Protein AF-A0A6M3IY57-F1 (afdb_monomer_lite)

Organism: NCBI:txid1070528

pLDDT: mean 77.13, std 18.4, range [45.16, 97.88]

Structure (mmCIF, N/CA/C/O backbone):
data_AF-A0A6M3IY57-F1
#
_entry.id   AF-A0A6M3IY57-F1
#
loop_
_atom_site.group_PDB
_atom_site.id
_atom_site.type_symbol
_atom_site.label_atom_id
_atom_site.label_alt_id
_atom_site.label_comp_id
_atom_site.label_asym_id
_atom_site.label_entity_id
_atom_site.label_seq_id
_atom_site.pdbx_PDB_ins_code
_atom_site.Cartn_x
_atom_site.Cartn_y
_atom_site.Cartn_z
_atom_site.occupancy
_atom_site.B_iso_or_equiv
_atom_site.auth_seq_id
_atom_site.auth_comp_id
_atom_site.auth_asym_id
_atom_site.auth_atom_id
_atom_site.pdbx_PDB_model_num
ATOM 1 N N . MET A 1 1 ? 27.066 23.007 24.262 1.00 47.88 1 MET A N 1
ATOM 2 C CA . MET A 1 1 ? 26.137 21.863 24.161 1.00 47.88 1 MET A CA 1
ATOM 3 C C . MET A 1 1 ? 26.958 20.623 24.430 1.00 47.88 1 MET A C 1
ATOM 5 O O . MET A 1 1 ? 27.858 20.355 23.650 1.00 47.88 1 MET A O 1
ATOM 9 N N . ALA A 1 2 ? 26.755 19.976 25.576 1.00 48.50 2 ALA A N 1
ATOM 10 C CA . ALA A 1 2 ? 27.452 18.734 25.889 1.00 48.50 2 ALA A CA 1
ATOM 11 C C . ALA A 1 2 ? 26.886 17.639 24.977 1.00 48.50 2 ALA A C 1
ATOM 13 O O . ALA A 1 2 ? 25.682 17.381 25.014 1.00 48.50 2 ALA A O 1
ATOM 14 N N . GLU A 1 3 ? 27.723 17.072 24.110 1.00 46.97 3 GLU A N 1
ATOM 15 C CA . GLU A 1 3 ? 27.345 15.903 23.321 1.00 46.97 3 GLU A CA 1
ATOM 16 C C . GLU A 1 3 ? 26.975 14.763 24.284 1.00 46.97 3 GLU A C 1
ATOM 18 O O . GLU A 1 3 ? 27.614 14.546 25.313 1.00 46.97 3 GLU A O 1
ATOM 23 N N . THR A 1 4 ? 25.849 14.100 24.016 1.00 50.75 4 THR A N 1
ATOM 24 C CA . THR A 1 4 ? 25.316 13.044 24.881 1.00 50.75 4 THR A CA 1
ATOM 25 C C . THR A 1 4 ? 26.283 11.856 24.929 1.00 50.75 4 THR A C 1
ATOM 27 O O . THR A 1 4 ? 26.604 11.332 23.862 1.00 50.75 4 THR A O 1
ATOM 30 N N . PRO A 1 5 ? 26.639 11.327 26.119 1.00 67.69 5 PRO A N 1
ATOM 31 C CA . PRO A 1 5 ? 27.598 10.222 26.280 1.00 67.69 5 PRO A CA 1
ATOM 32 C C . PRO A 1 5 ? 27.206 8.918 25.563 1.00 67.69 5 PRO A C 1
ATOM 34 O O . PRO A 1 5 ? 28.018 8.008 25.411 1.00 67.69 5 PRO A O 1
ATOM 37 N N . LEU A 1 6 ? 25.957 8.810 25.109 1.00 64.25 6 LEU A N 1
ATOM 38 C CA . LEU A 1 6 ? 25.488 7.715 24.266 1.00 64.25 6 LEU A CA 1
ATOM 39 C C . LEU A 1 6 ? 26.030 7.809 22.832 1.00 64.25 6 LEU A C 1
ATOM 41 O O . LEU A 1 6 ? 26.359 6.788 22.237 1.00 64.25 6 LEU A O 1
ATOM 45 N N . LEU A 1 7 ? 26.141 9.022 22.283 1.00 54.97 7 LEU A N 1
ATOM 46 C CA . LEU A 1 7 ? 26.586 9.241 20.909 1.00 54.97 7 LEU A CA 1
ATOM 47 C C . LEU A 1 7 ? 28.082 8.948 20.760 1.00 54.97 7 LEU A C 1
ATOM 49 O O . LEU A 1 7 ? 28.487 8.344 19.771 1.00 54.97 7 LEU A O 1
ATOM 53 N N . ASP A 1 8 ? 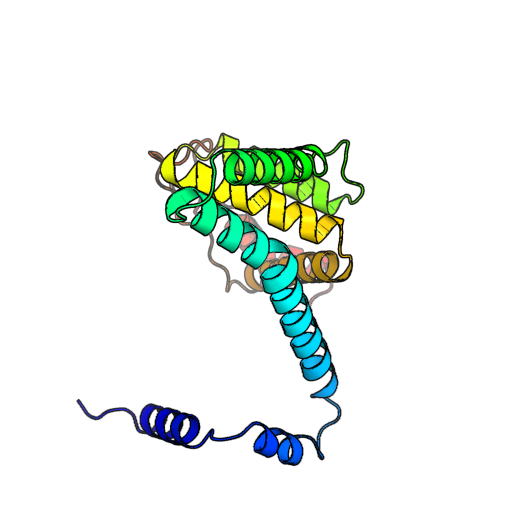28.877 9.304 21.769 1.00 69.50 8 ASP A N 1
ATOM 54 C CA . ASP A 1 8 ? 30.315 9.028 21.786 1.00 69.50 8 ASP A CA 1
ATOM 55 C C . ASP A 1 8 ? 30.596 7.537 21.953 1.00 69.50 8 ASP A C 1
ATOM 57 O O . ASP A 1 8 ? 31.412 6.991 21.219 1.00 69.50 8 ASP A O 1
ATOM 61 N N . LYS A 1 9 ? 29.819 6.834 22.790 1.00 67.50 9 LYS A N 1
ATOM 62 C CA . LYS A 1 9 ? 29.879 5.365 22.884 1.00 67.50 9 LYS A CA 1
ATOM 63 C C . LYS A 1 9 ? 29.502 4.666 21.578 1.00 67.50 9 LYS A C 1
ATOM 65 O O . LYS A 1 9 ? 30.040 3.604 21.272 1.00 67.50 9 LYS A O 1
ATOM 70 N N . ILE A 1 10 ? 28.567 5.230 20.811 1.00 61.72 10 ILE A N 1
ATOM 71 C CA . ILE A 1 10 ? 28.190 4.692 19.498 1.00 61.72 10 ILE A CA 1
ATOM 72 C C . ILE A 1 10 ? 29.305 4.958 18.482 1.00 61.72 10 ILE A C 1
ATOM 74 O O . ILE A 1 10 ? 29.694 4.036 17.771 1.00 61.72 10 ILE A O 1
ATOM 78 N N . LYS A 1 11 ? 29.865 6.173 18.443 1.00 63.00 11 LYS A N 1
ATOM 79 C CA . LYS A 1 11 ? 30.983 6.525 17.553 1.00 63.00 11 LYS A CA 1
ATOM 80 C C . LYS A 1 11 ? 32.236 5.695 17.848 1.00 63.00 11 LYS A C 1
ATOM 82 O O . LYS A 1 11 ? 32.830 5.182 16.910 1.00 63.00 11 LYS A O 1
ATOM 87 N N . GLU A 1 12 ? 32.579 5.505 19.122 1.00 70.69 12 GLU A N 1
ATOM 88 C CA . GLU A 1 12 ? 33.700 4.672 19.580 1.00 70.69 12 GLU A CA 1
ATOM 89 C C . GLU A 1 12 ? 33.511 3.199 19.188 1.00 70.69 12 GLU A C 1
ATOM 91 O O . GLU A 1 12 ? 34.426 2.555 18.673 1.00 70.69 12 GLU A O 1
ATOM 96 N N . ARG A 1 13 ? 32.290 2.667 19.345 1.00 61.56 13 ARG A N 1
ATOM 97 C CA . ARG A 1 13 ? 31.962 1.315 18.871 1.00 61.56 13 ARG A CA 1
ATOM 98 C C . ARG A 1 13 ? 32.085 1.201 17.360 1.00 61.56 13 ARG A C 1
ATOM 100 O O . ARG A 1 13 ? 32.650 0.228 16.883 1.00 61.56 13 ARG A O 1
ATOM 107 N N . MET A 1 14 ? 31.601 2.190 16.612 1.00 52.62 14 MET A N 1
ATOM 108 C CA . MET A 1 14 ? 31.674 2.183 15.151 1.00 52.62 14 MET A CA 1
ATOM 109 C C . MET A 1 14 ? 33.098 2.381 14.618 1.00 52.62 14 MET A C 1
ATOM 111 O O . MET A 1 14 ? 33.410 1.849 13.559 1.00 52.62 14 MET A O 1
ATOM 115 N N . SER A 1 15 ? 33.974 3.091 15.339 1.00 61.72 15 SER A N 1
ATOM 116 C CA . SER A 1 15 ? 35.378 3.274 14.944 1.00 61.72 15 SER A CA 1
ATOM 117 C C . SER A 1 15 ? 36.260 2.054 15.214 1.00 61.72 15 SER A C 1
ATOM 119 O O . SER A 1 15 ? 37.310 1.922 14.588 1.00 61.72 15 SER A O 1
ATOM 121 N N . ASN A 1 16 ? 35.836 1.168 16.120 1.00 54.09 16 ASN A N 1
ATOM 122 C CA . ASN A 1 16 ? 36.566 -0.050 16.478 1.00 54.09 16 ASN A CA 1
ATOM 123 C C . ASN A 1 16 ? 36.157 -1.282 15.651 1.00 54.09 16 ASN A C 1
ATOM 125 O O . ASN A 1 16 ? 36.808 -2.314 15.763 1.00 54.09 16 ASN A O 1
ATOM 129 N N . PHE A 1 17 ? 35.145 -1.184 14.781 1.00 47.78 17 PHE A N 1
ATOM 130 C CA . PHE A 1 17 ? 34.828 -2.236 13.809 1.00 47.78 17 PHE A CA 1
ATOM 131 C C . PHE A 1 17 ? 35.876 -2.248 12.692 1.00 47.78 17 PHE A C 1
ATOM 133 O O . PHE A 1 17 ? 35.750 -1.515 11.708 1.00 47.78 17 PHE A O 1
ATOM 140 N N . LYS A 1 18 ? 36.931 -3.055 12.858 1.00 51.09 18 LYS A N 1
ATOM 141 C CA . LYS A 1 18 ? 38.006 -3.181 11.864 1.00 51.09 18 LYS A CA 1
ATOM 142 C C . LYS A 1 18 ? 38.060 -4.502 11.110 1.00 51.09 18 LYS A C 1
ATOM 144 O O . LYS A 1 18 ? 38.710 -4.508 10.074 1.00 51.09 18 LYS A O 1
ATOM 149 N N . ASP A 1 19 ? 37.353 -5.553 11.519 1.00 50.00 19 ASP A N 1
ATOM 150 C CA . ASP A 1 19 ? 37.286 -6.763 10.698 1.00 50.00 19 ASP A CA 1
ATOM 151 C C . ASP A 1 19 ? 36.078 -7.654 11.011 1.00 50.00 19 ASP A C 1
ATOM 153 O O . ASP A 1 19 ? 35.544 -7.663 12.118 1.00 50.00 19 ASP A O 1
ATOM 157 N N . ILE A 1 20 ? 35.645 -8.406 9.996 1.00 47.78 20 ILE A N 1
ATOM 158 C CA . ILE A 1 20 ? 34.482 -9.317 10.018 1.00 47.78 20 ILE A CA 1
ATOM 159 C C . ILE A 1 20 ? 34.670 -10.487 11.009 1.00 47.78 20 ILE A C 1
ATOM 161 O O . ILE A 1 20 ? 33.695 -11.138 11.376 1.00 47.78 20 ILE A O 1
ATOM 165 N N . SER A 1 21 ? 35.891 -10.728 11.494 1.00 47.22 21 SER A N 1
ATOM 166 C CA . SER A 1 21 ? 36.212 -11.802 12.443 1.00 47.22 21 SER A CA 1
ATOM 167 C C . SER A 1 21 ? 35.625 -11.604 13.843 1.00 47.22 21 SER A C 1
ATOM 169 O O . SER A 1 21 ? 35.374 -12.587 14.529 1.00 47.22 21 SER A O 1
ATOM 171 N N . ASP A 1 22 ? 35.325 -10.367 14.251 1.00 47.41 22 ASP A N 1
ATOM 172 C CA . ASP A 1 22 ? 34.747 -10.084 15.580 1.00 47.41 22 ASP A CA 1
ATOM 173 C C . ASP A 1 22 ? 33.256 -10.446 15.671 1.00 47.41 22 ASP A C 1
ATOM 175 O O . ASP A 1 22 ? 32.641 -10.359 16.736 1.00 47.41 22 ASP A O 1
ATOM 179 N N . PHE A 1 23 ? 32.646 -10.840 14.547 1.00 46.56 23 PHE A N 1
ATOM 180 C CA . PHE A 1 23 ? 31.288 -11.360 14.554 1.00 46.56 23 PHE A CA 1
ATOM 181 C C . PHE A 1 23 ? 31.249 -12.762 15.176 1.00 46.56 23 PHE A C 1
ATOM 183 O O . PHE A 1 23 ? 30.360 -12.994 15.985 1.00 46.56 23 PHE A O 1
ATOM 190 N N . GLU A 1 24 ? 32.199 -13.662 14.886 1.00 49.84 24 GLU A N 1
ATOM 191 C CA . GLU A 1 24 ? 32.111 -15.096 15.237 1.00 49.84 24 GLU A CA 1
ATOM 192 C C . GLU A 1 24 ? 32.032 -15.377 16.749 1.00 49.84 24 GLU A C 1
ATOM 194 O O . GLU A 1 24 ? 31.262 -16.247 17.164 1.00 49.84 24 GLU A O 1
ATOM 199 N N . ASP A 1 25 ? 32.700 -14.577 17.581 1.00 50.16 25 ASP A N 1
ATOM 200 C CA . ASP A 1 25 ? 32.704 -14.770 19.038 1.00 50.16 25 ASP A CA 1
ATOM 201 C C . ASP A 1 25 ? 31.394 -14.337 19.727 1.00 50.16 25 ASP A C 1
ATOM 203 O O . ASP A 1 25 ? 31.120 -14.747 20.856 1.00 50.16 25 ASP A O 1
ATOM 207 N N . LEU A 1 26 ? 30.523 -13.575 19.050 1.00 46.41 26 LEU A N 1
ATOM 208 C CA . LEU A 1 26 ? 29.202 -13.200 19.577 1.00 46.41 26 LEU A CA 1
ATOM 209 C C . LEU A 1 26 ? 28.103 -14.252 19.306 1.00 46.41 26 LEU A C 1
ATOM 211 O O . LEU A 1 26 ? 26.977 -14.093 19.788 1.00 46.41 26 LEU A O 1
ATOM 215 N N . TYR A 1 27 ? 28.393 -15.310 18.536 1.00 47.06 27 TYR A N 1
ATOM 216 C CA . TYR A 1 27 ? 27.393 -16.281 18.051 1.00 47.06 27 TYR A CA 1
ATOM 217 C C . TYR A 1 27 ? 27.290 -17.584 18.853 1.00 47.06 27 TYR A C 1
ATOM 219 O O . TYR A 1 27 ? 26.441 -18.414 18.521 1.00 47.06 27 TYR A O 1
ATOM 227 N N . SER A 1 28 ? 28.092 -17.788 19.902 1.00 49.38 28 SER A N 1
ATOM 228 C CA . SER A 1 28 ? 28.147 -19.086 20.592 1.00 49.38 28 SER A CA 1
ATOM 229 C C . SER A 1 28 ? 27.053 -19.325 21.650 1.00 49.38 28 SER A C 1
ATOM 231 O O . SER A 1 28 ? 26.873 -20.472 22.052 1.00 49.38 28 SER A O 1
ATOM 233 N N . GLU A 1 29 ? 26.260 -18.319 22.062 1.00 48.78 29 GLU A N 1
ATOM 234 C CA . GLU A 1 29 ? 25.407 -18.459 23.267 1.00 48.78 29 GLU A CA 1
ATOM 235 C C . GLU A 1 29 ? 23.893 -18.145 23.143 1.00 48.78 29 GLU A C 1
ATOM 237 O O . GLU A 1 29 ? 23.214 -18.027 24.164 1.00 48.78 29 GLU A O 1
ATOM 242 N N . SER A 1 30 ? 23.263 -18.070 21.955 1.00 46.50 30 SER A N 1
ATOM 243 C CA . SER A 1 30 ? 21.783 -17.949 21.924 1.00 46.50 30 SER A CA 1
ATOM 244 C C . SER A 1 30 ? 21.059 -18.561 20.708 1.00 46.50 30 SER A C 1
ATOM 246 O O . SER A 1 30 ? 21.189 -18.053 19.592 1.00 46.50 30 SER A O 1
ATOM 248 N N . PRO A 1 31 ? 20.169 -19.563 20.902 1.00 47.84 31 PRO A N 1
ATOM 249 C CA . PRO A 1 31 ? 19.404 -20.196 19.818 1.00 47.84 31 PRO A CA 1
ATOM 250 C C . PRO A 1 31 ? 18.379 -19.282 19.120 1.00 47.84 31 PRO A C 1
ATOM 252 O O . PRO A 1 31 ? 17.865 -19.636 18.062 1.00 47.84 31 PRO A O 1
ATOM 255 N N . LYS A 1 32 ? 18.059 -18.102 19.676 1.00 45.91 32 LYS A N 1
ATOM 256 C CA . LYS A 1 32 ? 17.064 -17.168 19.104 1.00 45.91 32 LYS A CA 1
ATOM 257 C C . LYS A 1 32 ? 17.622 -16.217 18.033 1.00 45.91 32 LYS A C 1
ATOM 259 O O . LYS A 1 32 ? 16.844 -15.501 17.412 1.00 45.91 32 LYS A O 1
ATOM 264 N N . ILE A 1 33 ? 18.935 -16.210 17.784 1.00 48.19 33 ILE A N 1
ATOM 265 C CA . ILE A 1 33 ? 19.580 -15.307 16.805 1.00 48.19 33 ILE A CA 1
ATOM 266 C C . ILE A 1 33 ? 19.722 -15.966 15.414 1.00 48.19 33 ILE A C 1
ATOM 268 O O . ILE A 1 33 ? 19.937 -15.286 14.409 1.00 48.19 33 ILE A O 1
ATOM 272 N N . HIS A 1 34 ? 19.518 -17.282 15.312 1.00 45.16 34 HIS A N 1
ATOM 273 C CA . HIS A 1 34 ? 19.752 -18.035 14.076 1.00 45.16 34 HIS A CA 1
ATOM 274 C C . HIS A 1 34 ? 18.789 -17.677 12.926 1.00 45.16 34 HIS A C 1
ATOM 276 O O . HIS A 1 34 ? 19.197 -17.633 11.768 1.00 45.16 34 HIS A O 1
ATOM 282 N N . THR A 1 35 ? 17.539 -17.315 13.221 1.00 46.25 35 THR A N 1
ATOM 283 C CA . THR A 1 35 ? 16.574 -16.845 12.210 1.00 46.25 35 THR A CA 1
ATOM 284 C C . THR A 1 35 ? 16.913 -15.457 11.665 1.00 46.25 35 THR A C 1
ATOM 286 O O . THR A 1 35 ? 16.777 -15.232 10.465 1.00 46.25 35 THR A O 1
ATOM 289 N N . ASN A 1 36 ? 17.440 -14.549 12.496 1.00 46.09 36 ASN A N 1
ATOM 290 C CA . ASN A 1 36 ? 17.899 -13.231 12.038 1.00 46.09 36 ASN A CA 1
ATOM 291 C C . ASN A 1 36 ? 19.153 -13.333 11.158 1.00 46.09 36 ASN A C 1
ATOM 293 O O . ASN A 1 36 ? 19.297 -12.548 10.228 1.00 46.09 36 ASN A O 1
ATOM 297 N N . SER A 1 37 ? 20.020 -14.322 11.404 1.00 53.12 37 SER A N 1
ATOM 298 C CA . SER A 1 37 ? 21.188 -14.619 10.564 1.00 53.12 37 SER A CA 1
ATOM 299 C C . SER A 1 37 ? 20.782 -15.089 9.163 1.00 53.12 37 SER A C 1
ATOM 301 O O . SER A 1 37 ? 21.237 -14.522 8.174 1.00 53.12 37 SER A O 1
ATOM 303 N N . ILE A 1 38 ? 19.855 -16.048 9.063 1.00 46.50 38 ILE A N 1
ATOM 304 C CA . ILE A 1 38 ? 19.409 -16.585 7.768 1.00 46.50 38 ILE A CA 1
ATOM 305 C C . ILE A 1 38 ? 18.627 -15.532 6.979 1.00 46.50 38 ILE A C 1
ATOM 307 O O . ILE A 1 38 ? 18.884 -15.346 5.795 1.00 46.50 38 ILE A O 1
ATOM 311 N N . ILE A 1 39 ? 17.724 -14.787 7.625 1.00 46.06 39 ILE A N 1
ATOM 312 C CA . ILE A 1 39 ? 16.964 -13.718 6.960 1.00 46.06 39 ILE A CA 1
ATOM 313 C C . ILE A 1 39 ? 17.899 -12.590 6.513 1.00 46.06 39 ILE A C 1
ATOM 315 O O . ILE A 1 39 ? 17.767 -12.096 5.397 1.00 46.06 39 ILE A O 1
ATOM 319 N N . HIS A 1 40 ? 18.878 -12.201 7.333 1.00 45.47 40 HIS A N 1
ATOM 320 C CA . HIS A 1 40 ? 19.865 -11.197 6.942 1.00 45.47 40 HIS A CA 1
ATOM 321 C C . HIS A 1 40 ? 20.742 -11.688 5.786 1.00 45.47 40 HIS A C 1
ATOM 323 O O . HIS A 1 40 ? 20.935 -10.951 4.823 1.00 45.47 40 HIS A O 1
ATOM 329 N N . GLN A 1 41 ? 21.202 -12.940 5.818 1.00 51.03 41 GLN A N 1
ATOM 330 C CA . GLN A 1 41 ? 21.951 -13.547 4.719 1.00 51.03 41 GLN A CA 1
ATOM 331 C C . GLN A 1 41 ? 21.109 -13.627 3.443 1.00 51.03 41 GLN A C 1
ATOM 333 O O . GLN A 1 41 ? 21.593 -13.240 2.387 1.00 51.03 41 GLN A O 1
ATOM 338 N N . MET A 1 42 ? 19.838 -14.022 3.523 1.00 48.88 42 MET A N 1
ATOM 339 C CA . MET A 1 42 ? 18.933 -14.043 2.371 1.00 48.88 42 MET A CA 1
ATOM 340 C C . MET A 1 42 ? 18.668 -12.639 1.824 1.00 48.88 42 MET A C 1
ATOM 342 O O . MET A 1 42 ? 18.743 -12.445 0.616 1.00 48.88 42 MET A O 1
ATOM 346 N N . LEU A 1 43 ? 18.432 -11.638 2.677 1.00 46.97 43 LEU A N 1
ATOM 347 C CA . LEU A 1 43 ? 18.233 -10.248 2.253 1.00 46.97 43 LEU A CA 1
ATOM 348 C C . LEU A 1 43 ? 19.502 -9.651 1.642 1.00 46.97 43 LEU A C 1
ATOM 350 O O . LEU A 1 43 ? 19.415 -8.914 0.663 1.00 46.97 43 LEU A O 1
ATOM 354 N N . VAL A 1 44 ? 20.681 -9.970 2.179 1.00 56.53 44 VAL A N 1
ATOM 355 C CA . VAL A 1 44 ? 21.970 -9.532 1.631 1.00 56.53 44 VAL A CA 1
ATOM 356 C C . VAL A 1 44 ? 22.256 -10.232 0.304 1.00 56.53 44 VAL A C 1
ATOM 358 O O . VAL A 1 44 ? 22.605 -9.554 -0.658 1.00 56.53 44 VAL A O 1
ATOM 361 N N . VAL A 1 45 ? 22.035 -11.545 0.206 1.00 60.72 45 VAL A N 1
ATOM 362 C CA . VAL A 1 45 ? 22.199 -12.321 -1.034 1.00 60.72 45 VAL A CA 1
ATOM 363 C C . VAL A 1 45 ? 21.220 -11.846 -2.101 1.00 60.72 45 VAL A C 1
ATOM 365 O O . VAL A 1 45 ? 21.634 -11.594 -3.226 1.00 60.72 45 VAL A O 1
ATOM 368 N N . HIS A 1 46 ? 19.950 -11.639 -1.762 1.00 50.00 46 HIS A N 1
ATOM 369 C CA . HIS A 1 46 ? 18.930 -11.192 -2.707 1.00 50.00 46 HIS A CA 1
ATOM 370 C C . HIS A 1 46 ? 19.152 -9.730 -3.123 1.00 50.00 46 HIS A C 1
ATOM 372 O O . HIS A 1 46 ? 19.093 -9.396 -4.306 1.00 50.00 46 HIS A O 1
ATOM 378 N N . ARG A 1 47 ? 19.516 -8.848 -2.181 1.00 58.16 47 ARG A N 1
ATOM 379 C CA . ARG A 1 47 ? 19.953 -7.479 -2.489 1.00 58.16 47 ARG A CA 1
ATOM 380 C C . ARG A 1 47 ? 21.156 -7.489 -3.421 1.00 58.16 47 ARG A C 1
ATOM 382 O O . ARG A 1 47 ? 21.165 -6.713 -4.371 1.00 58.16 47 ARG A O 1
ATOM 389 N N . ASN A 1 48 ? 22.150 -8.335 -3.165 1.00 58.00 48 ASN A N 1
ATOM 390 C CA . ASN A 1 48 ? 23.340 -8.434 -4.000 1.00 58.00 48 ASN A CA 1
ATOM 391 C C . ASN A 1 48 ? 23.007 -9.042 -5.361 1.00 58.00 48 ASN A C 1
ATOM 393 O O . ASN A 1 48 ? 23.473 -8.515 -6.354 1.00 58.00 48 ASN A O 1
ATOM 397 N N . TYR A 1 49 ? 22.107 -10.019 -5.451 1.00 65.88 49 TYR A N 1
ATOM 398 C CA . TYR A 1 49 ? 21.622 -10.560 -6.720 1.00 65.88 49 TYR A CA 1
ATOM 399 C C . TYR A 1 49 ? 20.908 -9.491 -7.557 1.00 65.88 49 TYR A C 1
ATOM 401 O O . TYR A 1 49 ? 21.266 -9.245 -8.707 1.00 65.88 49 TYR A O 1
ATOM 409 N N . VAL A 1 50 ? 19.952 -8.766 -6.970 1.00 60.69 50 VAL A N 1
ATOM 410 C CA . VAL A 1 50 ? 19.267 -7.657 -7.651 1.00 60.69 50 VAL A CA 1
ATOM 411 C C . VAL A 1 50 ? 20.261 -6.555 -8.016 1.00 60.69 50 VAL A C 1
ATOM 413 O O . VAL A 1 50 ? 20.174 -5.972 -9.097 1.00 60.69 50 VAL A O 1
ATOM 416 N N . ILE A 1 51 ? 21.228 -6.246 -7.148 1.00 56.75 51 ILE A N 1
ATOM 417 C CA . ILE A 1 51 ? 22.260 -5.254 -7.448 1.00 56.75 51 ILE A CA 1
ATOM 418 C C . ILE A 1 51 ? 23.162 -5.732 -8.581 1.00 56.75 51 ILE A C 1
ATOM 420 O O . ILE A 1 51 ? 23.369 -4.963 -9.502 1.00 56.75 51 ILE A O 1
ATOM 424 N N . GLU A 1 52 ? 23.670 -6.954 -8.557 1.00 58.25 52 GLU A N 1
ATOM 425 C CA . GLU A 1 52 ? 24.710 -7.447 -9.461 1.00 58.25 52 GLU A CA 1
ATOM 426 C C . GLU A 1 52 ? 24.166 -7.954 -10.791 1.00 58.25 52 GLU A C 1
ATOM 428 O O . GLU A 1 52 ? 24.850 -7.843 -11.802 1.00 58.25 52 GLU A O 1
ATOM 433 N N . HIS A 1 53 ? 22.963 -8.523 -10.812 1.00 59.53 53 HIS A N 1
ATOM 434 C CA . HIS A 1 53 ? 22.408 -9.187 -11.996 1.00 59.53 53 HIS A CA 1
ATOM 435 C C . HIS A 1 53 ? 21.292 -8.380 -12.659 1.00 59.53 53 HIS A C 1
ATOM 437 O O . HIS A 1 53 ? 20.980 -8.614 -13.825 1.00 59.53 53 HIS A O 1
ATOM 443 N N . ILE A 1 54 ? 20.729 -7.388 -11.959 1.00 62.09 54 ILE A N 1
ATOM 444 C CA . ILE A 1 54 ? 19.691 -6.507 -12.510 1.00 62.09 54 ILE A CA 1
ATOM 445 C C . ILE A 1 54 ? 20.201 -5.064 -12.570 1.00 62.09 54 ILE A C 1
ATOM 447 O O . ILE A 1 54 ? 20.356 -4.499 -13.653 1.00 62.09 54 ILE A O 1
ATOM 451 N N . LYS A 1 55 ? 20.536 -4.448 -11.430 1.00 58.41 55 LYS A N 1
ATOM 452 C CA . LYS A 1 55 ? 20.862 -3.013 -11.371 1.00 58.41 55 LYS A CA 1
ATOM 453 C C . LYS A 1 55 ? 22.240 -2.674 -11.925 1.00 58.41 55 LYS A C 1
ATOM 455 O O . LYS A 1 55 ? 22.357 -1.635 -12.561 1.00 58.41 55 LYS A O 1
ATOM 460 N N . LEU A 1 56 ? 23.274 -3.486 -11.706 1.00 60.25 56 LEU A N 1
ATOM 461 C CA . LEU A 1 56 ? 24.628 -3.255 -12.218 1.00 60.25 56 LEU A CA 1
ATOM 462 C C . LEU A 1 56 ? 24.659 -3.380 -13.736 1.00 60.25 56 LEU A C 1
ATOM 464 O O . LEU A 1 56 ? 25.198 -2.470 -14.355 1.00 60.25 56 LEU A O 1
ATOM 468 N N . PRO A 1 57 ? 24.064 -4.413 -14.362 1.00 64.69 57 PRO A N 1
ATOM 469 C CA . PRO A 1 57 ? 24.015 -4.518 -15.812 1.00 64.69 57 PRO A CA 1
ATOM 470 C C . PRO A 1 57 ? 23.242 -3.352 -16.418 1.00 64.69 57 PRO A C 1
ATOM 472 O O . PRO A 1 57 ? 23.745 -2.714 -17.339 1.00 64.69 57 PRO A O 1
ATOM 475 N N . ILE A 1 58 ? 22.093 -2.982 -15.834 1.00 63.31 58 ILE A N 1
ATOM 476 C CA . ILE A 1 58 ? 21.309 -1.815 -16.265 1.00 63.31 58 ILE A CA 1
ATOM 477 C C . ILE A 1 58 ? 22.107 -0.519 -16.085 1.00 63.31 58 ILE A C 1
ATOM 479 O O . ILE A 1 58 ? 22.201 0.272 -17.016 1.00 63.31 58 ILE A O 1
ATOM 483 N N . ARG A 1 59 ? 22.725 -0.289 -14.923 1.00 64.94 59 ARG A N 1
ATOM 484 C CA . ARG A 1 59 ? 23.509 0.919 -14.629 1.00 64.94 59 ARG A CA 1
ATOM 485 C C . ARG A 1 59 ? 24.755 0.996 -15.501 1.00 64.94 59 ARG A C 1
ATOM 487 O O . ARG A 1 59 ? 25.037 2.062 -16.029 1.00 64.94 59 ARG A O 1
ATOM 494 N N . HIS A 1 60 ? 25.476 -0.105 -15.681 1.00 62.69 60 HIS A N 1
ATOM 495 C CA . HIS A 1 60 ? 26.619 -0.189 -16.580 1.00 62.69 60 HIS A CA 1
ATOM 496 C C . HIS A 1 60 ? 26.170 0.111 -18.009 1.00 62.69 60 HIS A C 1
ATOM 498 O O . HIS A 1 60 ? 26.756 0.978 -18.640 1.00 62.69 60 HIS A O 1
ATOM 504 N N . HIS A 1 61 ? 25.081 -0.495 -18.492 1.00 58.62 61 HIS A N 1
ATOM 505 C CA . HIS A 1 61 ? 24.529 -0.204 -19.818 1.00 58.62 61 HIS A CA 1
ATOM 506 C C . HIS A 1 61 ? 24.105 1.265 -19.960 1.00 58.62 61 HIS A C 1
ATOM 508 O O . HIS A 1 61 ? 24.445 1.899 -20.954 1.00 58.62 61 HIS A O 1
ATOM 514 N N . LEU A 1 62 ? 23.444 1.849 -18.957 1.00 62.41 62 LEU A N 1
ATOM 515 C CA . LEU A 1 62 ? 23.058 3.263 -18.950 1.00 62.41 62 LEU A CA 1
ATOM 516 C C . LEU A 1 62 ? 24.276 4.200 -18.927 1.00 62.41 62 LEU A C 1
ATOM 518 O O . LEU A 1 62 ? 24.292 5.173 -19.675 1.00 62.41 62 LEU A O 1
ATOM 522 N N . TYR A 1 63 ? 25.318 3.899 -18.145 1.00 64.69 63 TYR A N 1
ATOM 523 C CA . TYR A 1 63 ? 26.576 4.658 -18.138 1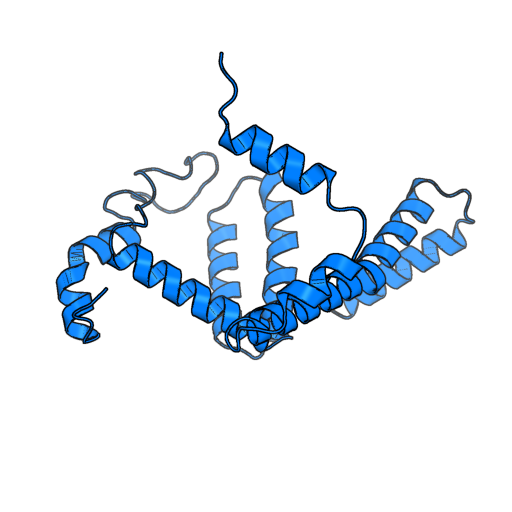.00 64.69 63 TYR A CA 1
ATOM 524 C C . TYR A 1 63 ? 27.344 4.511 -19.459 1.00 64.69 63 TYR A C 1
ATOM 526 O O . TYR A 1 63 ? 27.858 5.500 -19.977 1.00 64.69 63 TYR A O 1
ATOM 534 N N . THR A 1 64 ? 27.384 3.315 -20.050 1.00 60.38 64 THR A N 1
ATOM 535 C CA . THR A 1 64 ? 27.981 3.078 -21.373 1.00 60.38 64 THR A CA 1
ATOM 536 C C . THR A 1 64 ? 27.224 3.834 -22.474 1.00 60.38 64 THR A C 1
ATOM 538 O O . THR A 1 64 ? 27.844 4.397 -23.378 1.00 60.38 64 THR A O 1
ATOM 541 N N . ILE A 1 65 ? 25.892 3.914 -22.390 1.00 59.78 65 ILE A N 1
ATOM 542 C CA . ILE A 1 65 ? 25.054 4.689 -23.316 1.00 59.78 65 ILE A CA 1
ATOM 543 C C . ILE A 1 65 ? 25.277 6.200 -23.130 1.00 59.78 65 ILE A C 1
ATOM 545 O O . ILE A 1 65 ? 25.487 6.900 -24.126 1.00 59.78 65 ILE A O 1
ATOM 549 N N . ALA A 1 66 ? 25.268 6.687 -21.885 1.00 63.81 66 ALA A N 1
ATOM 550 C CA . ALA A 1 66 ? 25.309 8.112 -21.552 1.00 63.81 66 ALA A CA 1
ATOM 551 C C . ALA A 1 66 ? 26.711 8.743 -21.640 1.00 63.81 66 ALA A C 1
ATOM 553 O O . ALA A 1 66 ? 26.824 9.888 -22.067 1.00 63.81 66 ALA A O 1
ATOM 554 N N . PHE A 1 67 ? 27.772 8.012 -21.280 1.00 64.88 67 PHE A N 1
ATOM 555 C CA . PHE A 1 67 ? 29.126 8.567 -21.111 1.00 64.88 67 PHE A CA 1
ATOM 556 C C . PHE A 1 67 ? 30.239 7.774 -21.818 1.00 64.88 67 PHE A C 1
ATOM 558 O O . PHE A 1 67 ? 31.386 8.212 -21.835 1.00 64.88 67 PHE A O 1
ATOM 565 N N . GLY A 1 68 ? 29.940 6.616 -22.416 1.00 60.12 68 GLY A N 1
ATOM 566 C CA . GLY A 1 68 ? 30.944 5.796 -23.097 1.00 60.12 68 GLY A CA 1
ATOM 567 C C . GLY A 1 68 ? 31.245 6.248 -24.532 1.00 60.12 68 GLY A C 1
ATOM 568 O O . GLY A 1 68 ? 30.323 6.486 -25.322 1.00 60.12 68 GLY A O 1
ATOM 569 N N . VAL A 1 69 ? 32.535 6.230 -24.903 1.00 61.16 69 VAL A N 1
ATOM 570 C CA . VAL A 1 69 ? 33.047 6.266 -26.295 1.00 61.16 69 VAL A CA 1
ATOM 571 C C . VAL A 1 69 ? 32.823 4.905 -26.982 1.00 61.16 69 VAL A C 1
ATOM 573 O O . VAL A 1 69 ? 33.697 4.345 -27.636 1.00 61.16 69 VAL A O 1
ATOM 576 N N . CYS A 1 70 ? 31.658 4.297 -26.766 1.00 65.44 70 CYS A N 1
ATOM 577 C CA . CYS A 1 70 ? 31.305 3.032 -27.395 1.00 65.44 70 CYS A CA 1
ATOM 578 C C . CYS A 1 70 ? 30.691 3.287 -28.766 1.00 65.44 70 CYS A C 1
ATOM 580 O O . CYS A 1 70 ? 29.964 4.266 -28.964 1.00 65.44 70 CYS A O 1
ATOM 582 N N . SER A 1 71 ? 30.953 2.373 -29.703 1.00 81.44 71 SER A N 1
ATOM 583 C CA . SER A 1 71 ? 30.344 2.429 -31.027 1.00 81.44 71 SER A CA 1
ATOM 584 C C . SER A 1 71 ? 28.819 2.428 -30.907 1.00 81.44 71 SER A C 1
ATOM 586 O O . SER A 1 71 ? 28.230 1.826 -30.002 1.00 81.44 71 SER A O 1
ATOM 588 N N . TRP A 1 72 ? 28.166 3.116 -31.836 1.00 80.56 72 TRP A N 1
ATOM 589 C CA . TRP A 1 72 ? 26.713 3.253 -31.847 1.00 80.56 72 TRP A CA 1
ATOM 590 C C . TRP A 1 72 ? 25.986 1.892 -31.849 1.00 80.56 72 TRP A C 1
ATOM 592 O O . TRP A 1 72 ? 24.919 1.766 -31.252 1.00 80.56 72 TRP A O 1
ATOM 602 N N . TRP A 1 73 ? 26.602 0.851 -32.421 1.00 77.81 73 TRP A N 1
ATOM 603 C CA . TRP A 1 73 ? 26.101 -0.526 -32.429 1.00 77.81 73 TRP A CA 1
ATOM 604 C C . TRP A 1 73 ? 25.966 -1.141 -31.033 1.00 77.81 73 TRP A C 1
ATOM 606 O O . TRP A 1 73 ? 24.996 -1.846 -30.762 1.00 77.81 73 TRP A O 1
ATOM 616 N N . VAL A 1 74 ? 26.906 -0.859 -30.125 1.00 73.19 74 VAL A N 1
ATOM 617 C CA . VAL A 1 74 ? 26.845 -1.348 -28.737 1.00 73.19 74 VAL A CA 1
ATOM 618 C C . VAL A 1 74 ? 25.702 -0.664 -27.994 1.00 73.19 74 VAL A C 1
ATOM 620 O O . VAL A 1 74 ? 24.941 -1.335 -27.299 1.00 73.19 74 VAL A O 1
ATOM 623 N N . LYS A 1 75 ? 25.517 0.648 -28.203 1.00 69.00 75 LYS A N 1
ATOM 624 C CA . LYS A 1 75 ? 24.385 1.397 -27.632 1.00 69.00 75 LYS A CA 1
ATOM 625 C C . LYS A 1 75 ? 23.047 0.867 -28.155 1.00 69.00 75 LYS A C 1
ATOM 627 O O . LYS A 1 75 ? 22.132 0.659 -27.363 1.00 69.00 75 LYS A O 1
ATOM 632 N N . LEU A 1 76 ? 22.957 0.575 -29.456 1.00 80.19 76 LEU A N 1
ATOM 633 C CA . LEU A 1 76 ? 21.770 -0.032 -30.060 1.00 80.19 76 LEU A CA 1
ATOM 634 C C . LEU A 1 76 ? 21.485 -1.423 -29.479 1.00 80.19 76 LEU A C 1
ATOM 636 O O . LEU A 1 76 ? 20.352 -1.693 -29.099 1.00 80.19 76 LEU A O 1
ATOM 640 N N . LYS A 1 77 ? 22.496 -2.291 -29.351 1.00 78.69 77 LYS A N 1
ATOM 641 C CA . LYS A 1 77 ? 22.330 -3.623 -28.749 1.00 78.69 77 LYS A CA 1
ATOM 642 C C . LYS A 1 77 ? 21.846 -3.535 -27.297 1.00 78.69 77 LYS A C 1
ATOM 644 O O . LYS A 1 77 ? 20.885 -4.209 -26.950 1.00 78.69 77 LYS A O 1
ATOM 649 N N . CYS A 1 78 ? 22.439 -2.654 -26.489 1.00 67.50 78 CYS A N 1
ATOM 650 C CA . CYS A 1 78 ? 22.014 -2.428 -25.104 1.00 67.50 78 CYS A CA 1
ATOM 651 C C . CYS A 1 78 ? 20.556 -1.944 -25.021 1.00 67.50 78 CYS A C 1
ATOM 653 O O . CYS A 1 78 ? 19.797 -2.417 -24.179 1.00 67.50 78 CYS A O 1
ATOM 655 N N . LEU A 1 79 ? 20.149 -1.032 -25.912 1.00 70.12 79 LEU A N 1
ATOM 656 C CA . LEU A 1 79 ? 18.757 -0.586 -26.020 1.00 70.12 79 LEU A CA 1
ATOM 657 C C . LEU A 1 79 ? 17.820 -1.732 -26.416 1.00 70.12 79 LEU A C 1
ATOM 659 O O . LEU A 1 79 ? 16.747 -1.860 -25.833 1.00 70.12 79 LEU A O 1
ATOM 663 N N . LEU A 1 80 ? 18.220 -2.575 -27.371 1.00 76.62 80 LEU A N 1
ATOM 664 C CA . LEU A 1 80 ? 17.437 -3.734 -27.803 1.00 76.62 80 LEU A CA 1
ATOM 665 C C . LEU A 1 80 ? 17.289 -4.777 -26.690 1.00 76.62 80 LEU A C 1
ATOM 667 O O . LEU A 1 80 ? 16.197 -5.310 -26.514 1.00 76.62 80 LEU A O 1
ATOM 671 N N . ASP A 1 81 ? 18.345 -5.051 -25.926 1.00 68.69 81 ASP A N 1
ATOM 672 C CA . ASP A 1 81 ? 18.305 -6.007 -24.816 1.00 68.69 81 ASP A CA 1
ATOM 673 C C . ASP A 1 81 ? 17.466 -5.475 -23.643 1.00 68.69 81 ASP A C 1
ATOM 675 O O . ASP A 1 81 ? 16.636 -6.210 -23.108 1.00 68.69 81 ASP A O 1
ATOM 679 N N . LEU A 1 82 ? 17.555 -4.177 -23.328 1.00 61.09 82 LEU A N 1
ATOM 680 C CA . LEU A 1 82 ? 16.638 -3.523 -22.389 1.00 61.09 82 LEU A CA 1
ATOM 681 C C . LEU A 1 82 ? 15.180 -3.628 -22.869 1.00 61.09 82 LEU A C 1
ATOM 683 O O . LEU A 1 82 ? 14.302 -4.009 -22.098 1.00 61.09 82 LEU A O 1
ATOM 687 N N . PHE A 1 83 ? 14.920 -3.364 -24.155 1.00 67.44 83 PHE A N 1
ATOM 688 C CA . PHE A 1 83 ? 13.592 -3.527 -24.755 1.00 67.44 83 PHE A CA 1
ATOM 689 C C . PHE A 1 83 ? 13.089 -4.973 -24.691 1.00 67.44 83 PHE A C 1
ATOM 691 O O . PHE A 1 83 ? 11.898 -5.190 -24.478 1.00 67.44 83 PHE A O 1
ATOM 698 N N . ARG A 1 84 ? 13.967 -5.966 -24.878 1.00 65.81 84 ARG A N 1
ATOM 699 C CA . ARG A 1 84 ? 13.623 -7.391 -24.763 1.00 65.81 84 ARG A CA 1
ATOM 700 C C . ARG A 1 84 ? 13.255 -7.762 -23.336 1.00 65.81 84 ARG A C 1
ATOM 702 O O . ARG A 1 84 ? 12.264 -8.456 -23.158 1.00 65.81 84 ARG A O 1
ATOM 709 N N . ILE A 1 85 ? 14.007 -7.287 -22.343 1.00 57.84 85 ILE A N 1
ATOM 710 C CA . ILE A 1 85 ? 13.696 -7.509 -20.925 1.00 57.84 85 ILE A CA 1
ATOM 711 C C . ILE A 1 85 ? 12.343 -6.872 -20.588 1.00 57.84 85 ILE A C 1
ATOM 713 O O . ILE A 1 85 ? 11.462 -7.563 -20.092 1.00 57.84 85 ILE A O 1
ATOM 717 N N . ILE A 1 86 ? 12.122 -5.610 -20.966 1.00 56.62 86 ILE A N 1
ATOM 718 C CA . ILE A 1 86 ? 10.846 -4.911 -20.731 1.00 56.62 86 ILE A CA 1
ATOM 719 C C . ILE A 1 86 ? 9.672 -5.617 -21.428 1.00 56.62 86 ILE A C 1
ATOM 721 O O . ILE A 1 86 ? 8.601 -5.749 -20.851 1.00 56.62 86 ILE A O 1
ATOM 725 N N . LYS A 1 87 ? 9.850 -6.103 -22.664 1.00 57.84 87 LYS A N 1
ATOM 726 C CA . LYS A 1 87 ? 8.802 -6.863 -23.369 1.00 57.84 87 LYS A CA 1
ATOM 727 C C . LYS A 1 87 ? 8.556 -8.250 -22.777 1.00 57.84 87 LYS A C 1
ATOM 729 O O . LYS A 1 87 ? 7.453 -8.767 -22.920 1.00 57.84 87 LYS A O 1
ATOM 734 N N . LYS A 1 88 ? 9.576 -8.870 -22.180 1.00 59.25 88 LYS A N 1
ATOM 735 C CA . LYS A 1 88 ? 9.488 -10.208 -21.586 1.00 59.25 88 LYS A CA 1
ATOM 736 C C . LYS A 1 88 ? 8.743 -10.194 -20.250 1.00 59.25 88 LYS A C 1
ATOM 738 O O . LYS A 1 88 ? 8.088 -11.181 -19.939 1.00 59.25 88 LYS A O 1
ATOM 743 N N . TYR A 1 89 ? 8.815 -9.091 -19.508 1.00 62.00 89 TYR A N 1
ATOM 744 C CA . TYR A 1 89 ? 8.143 -8.916 -18.222 1.00 62.00 89 TYR A CA 1
ATOM 745 C C . TYR A 1 89 ? 7.080 -7.816 -18.349 1.00 62.00 89 TYR A C 1
ATOM 747 O O . TYR A 1 89 ? 7.367 -6.653 -18.055 1.00 62.00 89 TYR A O 1
ATOM 755 N N . PRO A 1 90 ? 5.876 -8.137 -18.872 1.00 75.62 90 PRO A N 1
ATOM 756 C CA . PRO A 1 90 ? 4.788 -7.168 -18.919 1.00 75.62 90 PRO A CA 1
ATOM 757 C C . PRO A 1 90 ? 4.467 -6.687 -17.501 1.00 75.62 90 PRO A C 1
ATOM 759 O O . PRO A 1 90 ? 4.617 -7.444 -16.546 1.00 75.62 90 PRO A O 1
ATOM 762 N N . ASN A 1 91 ? 3.993 -5.445 -17.367 1.00 84.12 91 ASN A N 1
ATOM 763 C CA . ASN A 1 91 ? 3.526 -4.947 -16.072 1.00 84.12 91 ASN A CA 1
ATOM 764 C C . ASN A 1 91 ? 2.526 -5.941 -15.450 1.00 84.12 91 ASN A C 1
ATOM 766 O O . ASN A 1 91 ? 1.713 -6.512 -16.189 1.00 84.12 91 ASN A O 1
ATOM 770 N N . PRO A 1 92 ? 2.548 -6.126 -14.121 1.00 87.50 92 PRO A N 1
ATOM 771 C CA . PRO A 1 92 ? 1.608 -7.009 -13.457 1.00 87.50 92 PRO A CA 1
ATOM 772 C C . PRO A 1 92 ? 0.183 -6.473 -13.643 1.00 87.50 92 PRO A C 1
ATOM 774 O O . PRO A 1 92 ? -0.130 -5.328 -13.308 1.00 87.50 92 PRO A O 1
ATOM 777 N N . THR A 1 93 ? -0.678 -7.312 -14.203 1.00 91.88 93 THR A N 1
ATOM 778 C CA . THR A 1 93 ? -2.115 -7.116 -14.393 1.00 91.88 93 THR A CA 1
ATOM 779 C C . THR A 1 93 ? -2.864 -8.274 -13.742 1.00 91.88 93 THR A C 1
ATOM 781 O O . THR A 1 93 ? -2.282 -9.302 -13.401 1.00 91.88 93 THR A O 1
ATOM 784 N N . LYS A 1 94 ? -4.177 -8.150 -13.549 1.00 94.75 94 LYS A N 1
ATOM 785 C CA . LYS A 1 94 ? -4.959 -9.240 -12.941 1.00 94.75 94 LYS A CA 1
ATOM 786 C C . LYS A 1 94 ? -4.990 -10.501 -13.805 1.00 94.75 94 LYS A C 1
ATOM 788 O O . LYS A 1 94 ? -5.144 -11.595 -13.281 1.00 94.75 94 LYS A O 1
ATOM 793 N N . GLU A 1 95 ? -4.841 -10.345 -15.116 1.00 92.94 95 GLU A N 1
ATOM 794 C CA . GLU A 1 95 ? -4.864 -11.429 -16.096 1.00 92.94 95 GLU A CA 1
ATOM 795 C C . GLU A 1 95 ? -3.547 -12.215 -16.128 1.00 92.94 95 GLU A C 1
ATOM 797 O O . GLU A 1 95 ? -3.555 -13.387 -16.501 1.00 92.94 95 GLU A O 1
ATOM 802 N N . ASN A 1 96 ? -2.423 -11.588 -15.756 1.00 84.94 96 ASN A N 1
ATOM 803 C CA . ASN A 1 96 ? -1.095 -12.214 -15.780 1.00 84.94 96 ASN A CA 1
ATOM 804 C C . ASN A 1 96 ? -0.503 -12.486 -14.382 1.00 84.94 96 ASN A C 1
ATOM 806 O O . ASN A 1 96 ? 0.627 -12.958 -14.291 1.00 84.94 96 ASN A O 1
ATOM 810 N N . THR A 1 97 ? -1.265 -12.236 -13.314 1.00 89.19 97 THR A N 1
ATOM 811 C CA . THR A 1 97 ? -0.898 -12.544 -11.923 1.00 89.19 97 THR A CA 1
ATOM 812 C C . THR A 1 97 ? -1.833 -13.609 -11.344 1.00 89.19 97 THR A C 1
ATOM 814 O O . THR A 1 97 ? -3.020 -13.668 -11.667 1.00 89.19 97 THR A O 1
ATOM 817 N N . ARG A 1 98 ? -1.304 -14.475 -10.483 1.00 90.25 98 ARG A N 1
ATOM 818 C CA . ARG A 1 98 ? -1.964 -15.641 -9.888 1.00 90.25 98 ARG A CA 1
ATOM 819 C C . ARG A 1 98 ? -2.540 -15.355 -8.503 1.00 90.25 98 ARG A C 1
ATOM 821 O O . ARG A 1 98 ? -3.603 -15.893 -8.187 1.00 90.25 98 ARG A O 1
ATOM 828 N N . TYR A 1 99 ? -1.859 -14.590 -7.647 1.00 90.12 99 TYR A N 1
ATOM 829 C CA . TYR A 1 99 ? -2.278 -14.474 -6.246 1.00 90.12 99 TYR A CA 1
ATOM 830 C C . TYR A 1 99 ? -3.356 -13.411 -6.013 1.00 90.12 99 TYR A C 1
ATOM 832 O O . TYR A 1 99 ? -3.288 -12.272 -6.472 1.00 90.12 99 TYR A O 1
ATOM 840 N N . ARG A 1 100 ? -4.340 -13.757 -5.175 1.00 95.19 100 ARG A N 1
ATOM 841 C CA . ARG A 1 100 ? -5.465 -12.870 -4.843 1.00 95.19 100 ARG A CA 1
ATOM 842 C C . ARG A 1 100 ? -5.024 -11.566 -4.170 1.00 95.19 100 ARG A C 1
ATOM 844 O O . ARG A 1 100 ? -5.549 -10.505 -4.495 1.00 95.19 100 ARG A O 1
ATOM 851 N N . ASN A 1 101 ? -4.061 -11.621 -3.251 1.00 95.44 101 ASN A N 1
ATOM 852 C CA . ASN A 1 101 ? -3.569 -10.422 -2.559 1.00 95.44 101 ASN A CA 1
ATOM 853 C C . ASN A 1 101 ? -2.760 -9.504 -3.498 1.00 95.44 101 ASN A C 1
ATOM 855 O O . ASN A 1 101 ? -2.776 -8.280 -3.338 1.00 95.44 101 ASN A O 1
ATOM 859 N N . THR A 1 102 ? -2.137 -10.065 -4.540 1.00 94.38 102 THR A N 1
ATOM 860 C CA . THR A 1 102 ? -1.558 -9.292 -5.648 1.00 94.38 102 THR A CA 1
ATOM 861 C C . THR A 1 102 ? -2.649 -8.533 -6.402 1.00 94.38 102 THR A C 1
ATOM 863 O O . THR A 1 102 ? -2.521 -7.328 -6.610 1.00 94.38 102 THR A O 1
ATOM 866 N N . HIS A 1 103 ? -3.784 -9.174 -6.714 1.00 96.62 103 HIS A N 1
ATOM 867 C CA . HIS A 1 103 ? -4.924 -8.495 -7.355 1.00 96.62 103 HIS A CA 1
ATOM 868 C C . HIS A 1 103 ? -5.477 -7.348 -6.503 1.00 96.62 103 HIS A C 1
ATOM 870 O O . HIS A 1 103 ? -5.797 -6.287 -7.039 1.00 96.62 103 HIS A O 1
ATOM 876 N N . VAL A 1 104 ? -5.544 -7.529 -5.179 1.00 96.56 104 VAL A N 1
ATOM 877 C CA . VAL A 1 104 ? -5.942 -6.465 -4.241 1.00 96.56 104 VAL A CA 1
ATOM 878 C C . VAL A 1 104 ? -4.957 -5.296 -4.288 1.00 96.56 104 VAL A C 1
ATOM 880 O O . VAL A 1 104 ? -5.379 -4.140 -4.285 1.00 96.56 104 VAL A O 1
ATOM 883 N N . THR A 1 105 ? -3.655 -5.577 -4.380 1.00 95.19 105 THR A N 1
ATOM 884 C CA . THR A 1 105 ? -2.616 -4.545 -4.511 1.00 95.19 105 THR A CA 1
ATOM 885 C C . THR A 1 105 ? -2.771 -3.774 -5.823 1.00 95.19 105 THR A C 1
ATOM 887 O O . THR A 1 105 ? -2.789 -2.544 -5.797 1.00 95.19 105 THR A O 1
ATOM 890 N N . ILE A 1 106 ? -2.989 -4.467 -6.947 1.00 95.75 106 ILE A N 1
ATOM 891 C CA . ILE A 1 106 ? -3.264 -3.843 -8.253 1.00 95.75 106 ILE A CA 1
ATOM 892 C C . ILE A 1 106 ? -4.484 -2.911 -8.162 1.00 95.75 106 ILE A C 1
ATOM 894 O O . ILE A 1 106 ? -4.435 -1.776 -8.636 1.00 95.75 106 ILE A O 1
ATOM 898 N N . ASP A 1 107 ? -5.554 -3.337 -7.487 1.00 97.44 107 ASP A N 1
ATOM 899 C CA . ASP A 1 107 ? -6.748 -2.509 -7.287 1.00 97.44 107 ASP A CA 1
ATOM 900 C C . ASP A 1 107 ? -6.497 -1.278 -6.411 1.00 97.44 107 ASP A C 1
ATOM 902 O O . ASP A 1 107 ? -7.032 -0.199 -6.681 1.00 97.44 107 ASP A O 1
ATOM 906 N N . ILE A 1 108 ? -5.703 -1.422 -5.347 1.00 95.88 108 ILE A N 1
ATOM 907 C CA . ILE A 1 108 ? -5.311 -0.302 -4.483 1.00 95.88 108 ILE A CA 1
ATOM 908 C C . ILE A 1 108 ? -4.520 0.727 -5.291 1.00 95.88 108 ILE A C 1
ATOM 910 O O . ILE A 1 108 ? -4.829 1.915 -5.211 1.00 95.88 108 ILE A O 1
ATOM 914 N N . VAL A 1 109 ? -3.553 0.280 -6.095 1.00 94.00 109 VAL A N 1
ATOM 915 C CA . VAL A 1 109 ? -2.740 1.152 -6.954 1.00 94.00 109 VAL A CA 1
ATOM 916 C C . VAL A 1 109 ? -3.606 1.833 -8.012 1.00 94.00 109 VAL A C 1
ATOM 918 O O . VAL A 1 109 ? -3.493 3.041 -8.203 1.00 94.00 109 VAL A O 1
ATOM 921 N N . GLY A 1 110 ? -4.537 1.105 -8.635 1.00 94.81 110 GLY A N 1
ATOM 922 C CA . GLY A 1 110 ? -5.499 1.682 -9.574 1.00 94.81 110 GLY A CA 1
ATOM 923 C C . GLY A 1 110 ? -6.327 2.805 -8.942 1.00 94.81 110 GLY A C 1
ATOM 924 O O . GLY A 1 110 ? -6.445 3.890 -9.511 1.00 94.81 110 GLY A O 1
ATOM 925 N N . ARG A 1 111 ? -6.841 2.598 -7.720 1.00 95.12 111 ARG A N 1
ATOM 926 C CA . ARG A 1 111 ? -7.543 3.657 -6.970 1.00 95.12 111 ARG A CA 1
ATOM 927 C C . ARG A 1 111 ? -6.622 4.818 -6.602 1.00 95.12 111 ARG A C 1
ATOM 929 O O . ARG A 1 111 ? -7.028 5.968 -6.742 1.00 95.12 111 ARG A O 1
ATOM 936 N N . PHE A 1 112 ? -5.399 4.534 -6.157 1.00 94.25 112 PHE A N 1
ATOM 937 C CA . PHE A 1 112 ? -4.410 5.560 -5.832 1.00 94.25 112 PHE A CA 1
ATOM 938 C C . PHE A 1 112 ? -4.130 6.455 -7.042 1.00 94.25 112 PHE A C 1
ATOM 940 O O . PHE A 1 112 ? -4.228 7.671 -6.916 1.00 94.25 112 PHE A O 1
ATOM 947 N N . ASN A 1 113 ? -3.879 5.876 -8.216 1.00 92.38 113 ASN A N 1
ATOM 948 C CA . ASN A 1 113 ? -3.612 6.617 -9.450 1.00 92.38 113 ASN A CA 1
ATOM 949 C C . ASN A 1 113 ? -4.823 7.431 -9.928 1.00 92.38 113 ASN A C 1
ATOM 951 O O . ASN A 1 113 ? -4.655 8.510 -10.487 1.00 92.38 113 ASN A O 1
ATOM 955 N N . ASN A 1 114 ? -6.047 6.967 -9.660 1.00 94.12 114 ASN A N 1
ATOM 956 C CA . ASN A 1 114 ? -7.256 7.742 -9.951 1.00 94.12 114 ASN A CA 1
ATOM 957 C C . ASN A 1 114 ? -7.388 8.988 -9.059 1.00 94.12 114 ASN A C 1
ATOM 959 O O . ASN A 1 114 ? -7.914 10.013 -9.498 1.00 94.12 114 ASN A O 1
ATOM 963 N N . PHE A 1 115 ? -6.921 8.917 -7.809 1.00 94.31 115 PHE A N 1
ATOM 964 C CA . PHE A 1 115 ? -6.956 10.049 -6.880 1.00 94.31 115 PHE A CA 1
ATOM 965 C C . PHE A 1 115 ? -5.725 10.949 -6.999 1.00 94.31 115 PHE A C 1
ATOM 967 O O . PHE A 1 115 ? -5.826 12.163 -6.822 1.00 94.31 115 PHE A O 1
ATOM 974 N N . HIS A 1 116 ? -4.565 10.391 -7.311 1.00 92.00 116 HIS A N 1
ATOM 975 C CA . HIS A 1 116 ? -3.318 11.125 -7.415 1.00 92.00 116 HIS A CA 1
ATOM 976 C C . HIS A 1 116 ? -3.246 11.926 -8.722 1.00 92.00 116 HIS A C 1
ATOM 978 O O . HIS A 1 116 ? -3.456 11.402 -9.807 1.00 92.00 116 HIS A O 1
ATOM 984 N N . ASN A 1 117 ? -2.914 13.215 -8.650 1.00 91.50 117 ASN A N 1
ATOM 985 C CA . ASN A 1 117 ? -2.747 14.073 -9.837 1.00 91.50 117 ASN A CA 1
ATOM 986 C C . ASN A 1 117 ? -1.441 14.885 -9.811 1.00 91.50 117 ASN A C 1
ATOM 988 O O . ASN A 1 117 ? -1.336 15.912 -10.483 1.00 91.50 117 ASN A O 1
ATOM 992 N N . ASN A 1 118 ? -0.435 14.450 -9.046 1.00 90.56 118 ASN A N 1
ATOM 993 C CA . ASN A 1 118 ? 0.886 15.075 -9.059 1.00 90.56 118 ASN A CA 1
ATOM 994 C C . ASN A 1 118 ? 1.794 14.378 -10.082 1.00 90.56 118 ASN A C 1
ATOM 996 O O . ASN A 1 118 ? 2.406 13.355 -9.793 1.00 90.56 118 ASN A O 1
ATOM 1000 N N . THR A 1 119 ? 1.928 14.979 -11.264 1.00 85.38 119 THR A N 1
ATOM 1001 C CA . THR A 1 119 ? 2.680 14.423 -12.405 1.00 85.38 119 THR A CA 1
ATOM 1002 C C . THR A 1 119 ? 4.145 14.094 -12.105 1.00 85.38 119 THR A C 1
ATOM 1004 O O . THR A 1 119 ? 4.702 13.174 -12.704 1.00 85.38 119 THR A O 1
ATOM 1007 N N . ALA A 1 120 ? 4.790 14.818 -11.185 1.00 79.81 120 ALA A N 1
ATOM 1008 C CA . ALA A 1 120 ? 6.178 14.558 -10.811 1.00 79.81 120 ALA A CA 1
ATOM 1009 C C . ALA A 1 120 ? 6.313 13.297 -9.944 1.00 79.81 120 ALA A C 1
ATOM 1011 O O . ALA A 1 120 ? 7.267 12.538 -10.104 1.00 79.81 120 ALA A O 1
ATOM 1012 N N . ARG A 1 121 ? 5.357 13.064 -9.037 1.00 81.75 121 ARG A N 1
ATOM 1013 C CA . ARG A 1 121 ? 5.351 11.895 -8.142 1.00 81.75 121 ARG A CA 1
ATOM 1014 C C . ARG A 1 121 ? 4.746 10.658 -8.798 1.00 81.75 121 ARG A C 1
ATOM 1016 O O . ARG A 1 121 ? 5.205 9.555 -8.522 1.00 81.75 121 ARG A O 1
ATOM 1023 N N . ASP A 1 122 ? 3.799 10.850 -9.706 1.00 84.00 122 ASP A N 1
ATOM 1024 C CA . ASP A 1 122 ? 3.138 9.791 -10.466 1.00 84.00 122 ASP A CA 1
ATOM 1025 C C . ASP A 1 122 ? 4.147 8.869 -11.170 1.00 84.00 122 ASP A C 1
ATOM 1027 O O . ASP A 1 122 ? 4.079 7.652 -11.041 1.00 84.00 122 ASP A O 1
ATOM 1031 N N . LYS A 1 123 ? 5.186 9.434 -11.800 1.00 80.50 123 LYS A N 1
ATOM 1032 C CA . LYS A 1 123 ? 6.260 8.646 -12.436 1.00 80.50 123 LYS A CA 1
ATOM 1033 C C . LYS A 1 123 ? 7.008 7.734 -11.462 1.00 80.50 123 LYS A C 1
ATOM 1035 O O . LYS A 1 123 ? 7.361 6.619 -11.831 1.00 80.50 123 LYS A O 1
ATOM 1040 N N . LEU A 1 124 ? 7.269 8.206 -10.241 1.00 81.38 124 LEU A N 1
ATOM 1041 C CA . LEU A 1 124 ? 7.964 7.419 -9.220 1.00 81.38 124 LEU A CA 1
ATOM 1042 C C . LEU A 1 124 ? 7.089 6.250 -8.761 1.00 81.38 124 LEU A C 1
ATOM 1044 O O . LEU A 1 124 ? 7.549 5.113 -8.729 1.00 81.38 124 LEU A O 1
ATOM 1048 N N . PHE A 1 125 ? 5.827 6.529 -8.440 1.00 83.94 125 PHE A N 1
ATOM 1049 C CA . PHE A 1 125 ? 4.883 5.515 -7.978 1.00 83.94 125 PHE A CA 1
ATOM 1050 C C . PHE A 1 125 ? 4.565 4.488 -9.069 1.00 83.94 125 PHE A C 1
ATOM 1052 O O . PHE A 1 125 ? 4.647 3.289 -8.814 1.00 83.94 125 PHE A O 1
ATOM 1059 N N . ASN A 1 126 ? 4.331 4.934 -10.304 1.00 83.38 126 ASN A N 1
ATOM 1060 C CA . ASN A 1 126 ? 4.090 4.051 -11.446 1.00 83.38 126 ASN A CA 1
ATOM 1061 C C . ASN A 1 126 ? 5.307 3.201 -11.827 1.00 83.38 126 ASN A C 1
ATOM 1063 O O . ASN A 1 126 ? 5.134 2.167 -12.460 1.00 83.38 126 ASN A O 1
ATOM 1067 N N . ALA A 1 127 ? 6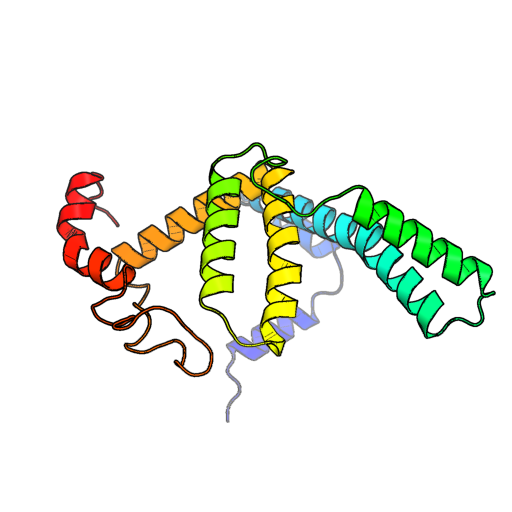.522 3.597 -11.438 1.00 80.62 127 ALA A N 1
ATOM 1068 C CA . ALA A 1 127 ? 7.708 2.754 -11.575 1.00 80.62 127 ALA A CA 1
ATOM 1069 C C . ALA A 1 127 ? 7.880 1.784 -10.392 1.00 80.62 127 ALA A C 1
ATOM 1071 O O . ALA A 1 127 ? 8.288 0.643 -10.587 1.00 80.62 127 ALA A O 1
ATOM 1072 N N . ALA A 1 128 ? 7.577 2.222 -9.166 1.00 81.81 128 ALA A N 1
ATOM 1073 C CA . ALA A 1 128 ? 7.784 1.428 -7.957 1.00 81.81 128 ALA A CA 1
ATOM 1074 C C . ALA A 1 128 ? 6.731 0.326 -7.768 1.00 81.81 128 ALA A C 1
ATOM 1076 O O . ALA A 1 128 ? 7.078 -0.790 -7.387 1.00 81.81 128 ALA A O 1
ATOM 1077 N N . TYR A 1 129 ? 5.453 0.617 -8.031 1.00 90.06 129 TYR A N 1
ATOM 1078 C CA . TYR A 1 129 ? 4.370 -0.333 -7.775 1.00 90.06 129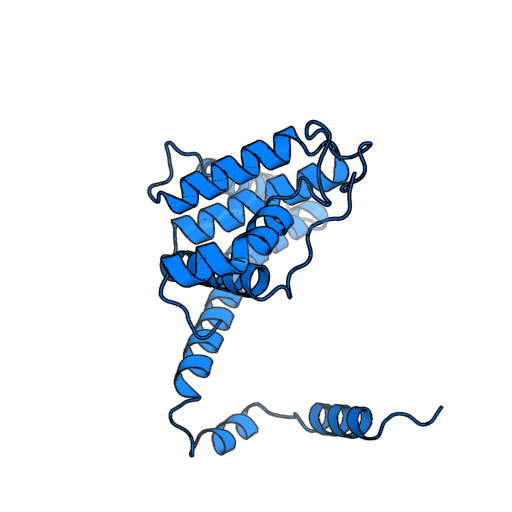 TYR A CA 1
ATOM 1079 C C . TYR A 1 129 ? 4.461 -1.619 -8.599 1.00 90.06 129 TYR A C 1
ATOM 1081 O O . TYR A 1 129 ? 4.283 -2.679 -7.997 1.00 90.06 129 TYR A O 1
ATOM 1089 N N . PRO A 1 130 ? 4.775 -1.585 -9.911 1.00 85.81 130 PRO A N 1
ATOM 1090 C CA . PRO A 1 130 ? 5.004 -2.802 -10.680 1.00 85.81 130 PRO A CA 1
ATOM 1091 C C . PRO A 1 130 ? 6.094 -3.677 -10.072 1.00 85.81 130 PRO A C 1
ATOM 1093 O O . PRO A 1 130 ? 5.851 -4.855 -9.874 1.00 85.81 130 PRO A O 1
ATOM 1096 N N . LEU A 1 131 ? 7.237 -3.097 -9.687 1.00 83.56 131 LEU A N 1
ATOM 1097 C CA . LEU A 1 131 ? 8.355 -3.843 -9.094 1.00 83.56 131 LEU A CA 1
ATOM 1098 C C . LEU A 1 131 ? 7.963 -4.531 -7.785 1.00 83.56 131 LEU A C 1
ATOM 1100 O O . LEU A 1 131 ? 8.274 -5.694 -7.578 1.00 83.56 131 LEU A O 1
ATOM 1104 N N . ILE A 1 132 ? 7.266 -3.814 -6.902 1.00 87.94 132 ILE A N 1
ATOM 1105 C CA . ILE A 1 132 ? 6.819 -4.366 -5.618 1.00 87.94 132 ILE A CA 1
ATOM 1106 C C . ILE A 1 132 ? 5.772 -5.468 -5.834 1.00 87.94 132 ILE A C 1
ATOM 1108 O O . ILE A 1 132 ? 5.798 -6.497 -5.168 1.00 87.94 132 ILE A O 1
ATOM 1112 N N . THR A 1 133 ? 4.842 -5.245 -6.761 1.00 91.00 133 THR A N 1
ATOM 1113 C CA . THR A 1 133 ? 3.773 -6.201 -7.078 1.00 91.00 133 THR A CA 1
ATOM 1114 C C . THR A 1 133 ? 4.346 -7.472 -7.698 1.00 91.00 133 THR A C 1
ATOM 1116 O O . THR A 1 133 ? 3.923 -8.560 -7.328 1.00 91.00 133 THR A O 1
ATOM 1119 N N . ASP A 1 134 ? 5.317 -7.323 -8.597 1.00 85.81 134 ASP A N 1
ATOM 1120 C CA . ASP A 1 134 ? 6.055 -8.411 -9.238 1.00 85.81 134 ASP A CA 1
ATOM 1121 C C . ASP A 1 134 ? 6.825 -9.248 -8.207 1.00 85.81 134 ASP A C 1
ATOM 1123 O O . ASP A 1 134 ? 6.688 -10.467 -8.178 1.00 85.81 134 ASP A O 1
ATOM 1127 N N . GLU A 1 135 ? 7.527 -8.598 -7.272 1.00 87.12 135 GLU A N 1
ATOM 1128 C CA . GLU A 1 135 ? 8.244 -9.284 -6.189 1.00 87.12 135 GLU A CA 1
ATOM 1129 C C . GLU A 1 135 ? 7.297 -10.133 -5.328 1.00 87.12 135 GLU A C 1
ATOM 1131 O O . GLU A 1 135 ? 7.565 -11.300 -5.047 1.00 87.12 135 GLU A O 1
ATOM 1136 N N . PHE A 1 136 ? 6.141 -9.576 -4.952 1.00 90.00 136 PHE A N 1
ATOM 1137 C CA . PHE A 1 136 ? 5.130 -10.310 -4.188 1.00 90.00 136 PHE A CA 1
ATOM 1138 C C . PHE A 1 136 ? 4.440 -11.417 -4.987 1.00 90.00 136 PHE A C 1
ATOM 1140 O O . PHE A 1 136 ? 3.861 -12.326 -4.396 1.00 90.00 136 PHE A O 1
ATOM 1147 N N . GLU A 1 137 ? 4.446 -11.329 -6.313 1.00 87.94 137 GLU A N 1
ATOM 1148 C CA . GLU A 1 137 ? 3.876 -12.349 -7.184 1.00 87.94 137 GLU A CA 1
ATOM 1149 C C . GLU A 1 137 ? 4.852 -13.503 -7.436 1.00 87.94 137 GLU A C 1
ATOM 1151 O O . GLU A 1 137 ? 4.440 -14.655 -7.576 1.00 87.94 137 GLU A O 1
ATOM 1156 N N . HIS A 1 138 ? 6.149 -13.213 -7.472 1.00 82.62 138 HIS A N 1
ATOM 1157 C CA . HIS A 1 138 ? 7.178 -14.201 -7.766 1.00 82.62 138 HIS A CA 1
ATOM 1158 C C . HIS A 1 138 ? 7.722 -14.908 -6.526 1.00 82.62 138 HIS A C 1
ATOM 1160 O O . HIS A 1 138 ? 8.037 -16.098 -6.610 1.00 82.62 138 HIS A O 1
ATOM 1166 N N . ASP A 1 139 ? 7.796 -14.223 -5.385 1.00 81.94 139 ASP A N 1
ATOM 1167 C CA . ASP A 1 139 ? 8.377 -14.766 -4.162 1.00 81.94 139 ASP A CA 1
ATOM 1168 C C . ASP A 1 139 ? 7.336 -14.878 -3.035 1.00 81.94 139 ASP A C 1
ATOM 1170 O O . ASP A 1 139 ? 6.868 -13.895 -2.450 1.00 81.94 139 ASP A O 1
ATOM 1174 N N . GLY A 1 140 ? 7.000 -16.124 -2.690 1.00 83.38 140 GLY A N 1
ATOM 1175 C CA . GLY A 1 140 ? 6.063 -16.433 -1.611 1.00 83.38 140 GLY A CA 1
ATOM 1176 C C . GLY A 1 140 ? 6.526 -15.949 -0.232 1.00 83.38 140 GLY A C 1
ATOM 1177 O O . GLY A 1 140 ? 5.681 -15.653 0.612 1.00 83.38 140 GLY A O 1
ATOM 1178 N N . TYR A 1 141 ? 7.837 -15.820 0.002 1.00 83.62 141 TYR A N 1
ATOM 1179 C CA . TYR A 1 141 ? 8.366 -15.270 1.250 1.00 83.62 141 TYR A CA 1
ATOM 1180 C C . TYR A 1 141 ? 8.012 -13.786 1.387 1.00 83.62 141 TYR A C 1
ATOM 1182 O O . TYR A 1 141 ? 7.459 -13.374 2.409 1.00 83.62 141 TYR A O 1
ATOM 1190 N N . TYR A 1 142 ? 8.257 -12.979 0.349 1.00 85.31 142 TYR A N 1
ATOM 1191 C CA . TYR A 1 142 ? 7.910 -11.555 0.381 1.00 85.31 142 TYR A CA 1
ATOM 1192 C C . TYR A 1 142 ? 6.398 -11.326 0.352 1.00 85.31 142 TYR A C 1
ATOM 1194 O O . TYR A 1 142 ? 5.916 -10.390 0.993 1.00 85.31 142 TYR A O 1
ATOM 1202 N N . ALA A 1 143 ? 5.639 -12.201 -0.311 1.00 89.44 143 ALA A N 1
ATOM 1203 C CA . ALA A 1 143 ? 4.181 -12.193 -0.232 1.00 89.44 143 ALA A CA 1
ATOM 1204 C C . ALA A 1 143 ? 3.690 -12.373 1.215 1.00 89.44 143 ALA A C 1
ATOM 1206 O O . ALA A 1 143 ? 2.866 -11.589 1.687 1.00 89.44 143 ALA A O 1
ATOM 1207 N N . ALA A 1 144 ? 4.235 -13.358 1.937 1.00 90.62 144 ALA A N 1
ATOM 1208 C CA . ALA A 1 144 ? 3.899 -13.601 3.338 1.00 90.62 144 ALA A CA 1
ATOM 1209 C C . ALA A 1 144 ? 4.337 -12.441 4.246 1.00 90.62 144 ALA A C 1
ATOM 1211 O O . ALA A 1 144 ? 3.587 -12.034 5.131 1.00 90.62 144 ALA A O 1
ATOM 1212 N N . LEU A 1 145 ? 5.516 -11.860 4.001 1.00 93.31 145 LEU A N 1
ATOM 1213 C CA . LEU A 1 145 ? 6.008 -10.712 4.763 1.00 93.31 145 LEU A CA 1
ATOM 1214 C C . LEU A 1 145 ? 5.123 -9.470 4.577 1.00 93.31 145 LEU A C 1
ATOM 1216 O O . LEU A 1 145 ? 4.861 -8.759 5.546 1.00 93.31 145 LEU A O 1
ATOM 1220 N N . ARG A 1 146 ? 4.636 -9.215 3.355 1.00 94.69 146 ARG A N 1
ATOM 1221 C CA . ARG A 1 146 ? 3.651 -8.156 3.088 1.00 94.69 146 ARG A CA 1
ATOM 1222 C C . ARG A 1 146 ? 2.378 -8.386 3.893 1.00 94.69 146 ARG A C 1
ATOM 1224 O O . ARG A 1 146 ? 1.880 -7.447 4.507 1.00 94.69 146 ARG A O 1
ATOM 1231 N N . ASP A 1 147 ? 1.844 -9.602 3.858 1.00 95.56 147 ASP A N 1
ATOM 1232 C CA . ASP A 1 147 ? 0.577 -9.924 4.516 1.00 95.56 147 ASP A CA 1
ATOM 1233 C C . ASP A 1 147 ? 0.709 -9.775 6.040 1.00 95.56 147 ASP A C 1
ATOM 1235 O O . ASP A 1 147 ? -0.099 -9.080 6.655 1.00 95.56 147 ASP A O 1
ATOM 1239 N N . TRP A 1 148 ? 1.803 -10.275 6.623 1.00 96.62 148 TRP A N 1
ATOM 1240 C CA . TRP A 1 148 ? 2.150 -10.034 8.026 1.00 96.62 148 TRP A CA 1
ATOM 1241 C C . TRP A 1 148 ? 2.281 -8.538 8.348 1.00 96.62 148 TRP A C 1
ATOM 1243 O O . TRP A 1 148 ? 1.756 -8.062 9.351 1.00 96.62 148 TRP A O 1
ATOM 1253 N N . TRP A 1 149 ? 2.934 -7.754 7.486 1.00 96.69 149 TRP A N 1
ATOM 1254 C CA . TRP A 1 149 ? 3.070 -6.314 7.710 1.00 96.69 149 TRP A CA 1
ATOM 1255 C C . TRP A 1 149 ? 1.712 -5.593 7.713 1.00 96.69 149 TRP A C 1
ATOM 1257 O O . TRP A 1 149 ? 1.494 -4.687 8.521 1.00 96.69 149 TRP A O 1
ATOM 1267 N N . VAL A 1 150 ? 0.772 -6.011 6.859 1.00 96.81 150 VAL A N 1
ATOM 1268 C CA . VAL A 1 150 ? -0.609 -5.503 6.874 1.00 96.81 150 VAL A CA 1
ATOM 1269 C C . VAL A 1 150 ? -1.316 -5.867 8.182 1.00 96.81 150 VAL A C 1
ATOM 1271 O O . VAL A 1 150 ? -2.000 -5.013 8.750 1.00 96.81 150 VAL A O 1
ATOM 1274 N N . GLU A 1 151 ? -1.133 -7.086 8.694 1.00 96.12 151 GLU A N 1
ATOM 1275 C CA . GLU A 1 151 ? -1.669 -7.495 9.999 1.00 96.12 151 GLU A CA 1
ATOM 1276 C C . GLU A 1 151 ? -1.127 -6.621 11.137 1.00 96.12 151 GLU A C 1
ATOM 1278 O O . GLU A 1 151 ? -1.904 -6.142 11.965 1.00 96.12 151 GLU A O 1
ATOM 1283 N N . GLU A 1 152 ? 0.180 -6.347 11.158 1.00 97.31 152 GLU A N 1
ATOM 1284 C CA . GLU A 1 152 ? 0.792 -5.475 12.166 1.00 97.31 152 GLU A CA 1
ATOM 1285 C C . GLU A 1 152 ? 0.247 -4.043 12.085 1.00 97.31 152 GLU A C 1
ATOM 1287 O O . GLU A 1 152 ? -0.098 -3.459 13.111 1.00 97.31 152 GLU A O 1
ATOM 1292 N N . ILE A 1 153 ? 0.059 -3.486 10.882 1.00 97.31 153 ILE A N 1
ATOM 1293 C CA . ILE A 1 153 ? -0.584 -2.170 10.718 1.00 97.31 153 ILE A CA 1
ATOM 1294 C C . ILE A 1 153 ? -2.000 -2.177 11.309 1.00 97.31 153 ILE A C 1
ATOM 1296 O O . ILE A 1 153 ? -2.391 -1.223 11.985 1.00 97.31 153 ILE A O 1
ATOM 1300 N N . ILE A 1 154 ? -2.779 -3.238 11.082 1.00 96.44 154 ILE A N 1
ATOM 1301 C CA . ILE A 1 154 ? -4.132 -3.357 11.642 1.00 96.44 154 ILE A CA 1
ATOM 1302 C C . ILE A 1 154 ? -4.078 -3.405 13.173 1.00 96.44 154 ILE A C 1
ATOM 1304 O O . ILE A 1 154 ? -4.863 -2.706 13.819 1.00 96.44 154 ILE A O 1
ATOM 1308 N N . LYS A 1 155 ? -3.140 -4.156 13.763 1.00 94.56 155 LYS A N 1
ATOM 1309 C CA . LYS A 1 155 ? -2.937 -4.186 15.221 1.00 94.56 155 LYS A CA 1
ATOM 1310 C C . LYS A 1 155 ? -2.603 -2.799 15.767 1.00 94.56 155 LYS A C 1
ATOM 1312 O O . LYS A 1 155 ? -3.226 -2.369 16.732 1.00 94.56 155 LYS A O 1
ATOM 1317 N N . GLU A 1 156 ? -1.707 -2.058 15.120 1.00 97.44 156 GLU A N 1
ATOM 1318 C CA . GLU A 1 156 ? -1.357 -0.683 15.507 1.00 97.44 156 GLU A CA 1
ATOM 1319 C C . GLU A 1 156 ? -2.543 0.295 15.390 1.00 97.44 156 GLU A C 1
ATOM 1321 O O . GLU A 1 156 ? -2.721 1.179 16.239 1.00 97.44 156 GLU A O 1
ATOM 1326 N N . ILE A 1 157 ? -3.393 0.131 14.367 1.00 97.50 157 ILE A N 1
ATOM 1327 C CA . ILE A 1 157 ? -4.642 0.893 14.209 1.00 97.50 157 ILE A CA 1
ATOM 1328 C C . ILE A 1 157 ? -5.592 0.597 15.364 1.00 97.50 157 ILE A C 1
ATOM 1330 O O . ILE A 1 157 ? -6.068 1.538 16.005 1.00 97.50 157 ILE A O 1
ATOM 1334 N N . LEU A 1 158 ? -5.854 -0.682 15.644 1.00 95.44 158 LEU A N 1
ATOM 1335 C CA . LEU A 1 158 ? -6.760 -1.100 16.712 1.00 95.44 158 LEU A CA 1
ATOM 1336 C C . LEU A 1 158 ? -6.223 -0.705 18.086 1.00 95.44 158 LEU A C 1
ATOM 1338 O O . LEU A 1 158 ? -6.996 -0.245 18.918 1.00 95.44 158 LEU A O 1
ATOM 1342 N N . ALA A 1 159 ? -4.911 -0.755 18.303 1.00 94.31 159 ALA A N 1
ATOM 1343 C CA . ALA A 1 159 ? -4.283 -0.281 19.530 1.00 94.31 159 ALA A CA 1
ATOM 1344 C C . ALA A 1 159 ? -4.404 1.242 19.739 1.00 94.31 159 ALA A C 1
ATOM 1346 O O . ALA A 1 159 ? -4.163 1.731 20.844 1.00 94.31 159 ALA A O 1
ATOM 1347 N N . GLY A 1 160 ? -4.799 1.998 18.708 1.00 95.38 160 GLY A N 1
ATOM 1348 C CA . GLY A 1 160 ? -4.916 3.456 18.756 1.00 95.38 160 GLY A CA 1
ATOM 1349 C C . GLY A 1 160 ? -3.596 4.195 18.525 1.00 95.38 160 GLY A C 1
ATOM 1350 O O . GLY A 1 160 ? -3.547 5.410 18.701 1.00 95.38 160 GLY A O 1
ATOM 1351 N N . ARG A 1 161 ? -2.526 3.487 18.141 1.00 97.25 161 ARG A N 1
ATOM 1352 C CA . ARG A 1 161 ? -1.192 4.068 17.915 1.00 97.25 161 ARG A CA 1
ATOM 1353 C C . ARG A 1 161 ? -1.026 4.615 16.499 1.00 97.25 161 ARG A C 1
ATOM 1355 O O . ARG A 1 161 ? -0.276 5.567 16.290 1.00 97.25 161 ARG A O 1
ATOM 1362 N N . TRP A 1 162 ? -1.766 4.071 15.533 1.00 97.50 162 TRP A N 1
ATOM 1363 C CA . TRP A 1 162 ? -1.788 4.582 14.165 1.00 97.50 162 TRP A CA 1
ATOM 1364 C C . TRP A 1 162 ? -2.880 5.639 13.978 1.00 97.50 162 TRP A C 1
ATOM 1366 O O . TRP A 1 162 ? -4.070 5.325 13.968 1.00 97.50 162 TRP A O 1
ATOM 1376 N N . LEU A 1 163 ? -2.501 6.902 13.805 1.00 97.19 163 LEU A N 1
ATOM 1377 C CA . LEU A 1 163 ? -3.471 7.996 13.709 1.00 97.19 163 LEU A CA 1
ATOM 1378 C C . LEU A 1 163 ? -4.179 8.037 12.341 1.00 97.19 163 LEU A C 1
ATOM 1380 O O . LEU A 1 163 ? -3.562 7.753 11.307 1.00 97.19 163 LEU A O 1
ATOM 1384 N N . PRO A 1 164 ? -5.468 8.425 12.290 1.00 97.44 164 PRO A N 1
ATOM 1385 C CA . PRO A 1 164 ? -6.116 8.724 11.023 1.00 97.44 164 PRO A CA 1
ATOM 1386 C C . PRO A 1 164 ? -5.432 9.920 10.357 1.00 97.44 164 PRO A C 1
ATOM 1388 O O . PRO A 1 164 ? -4.960 10.843 11.022 1.00 97.44 164 PRO A O 1
ATOM 1391 N N . ARG A 1 165 ? -5.416 9.935 9.019 1.00 96.12 165 ARG A N 1
ATOM 1392 C CA . ARG A 1 165 ? -4.964 11.118 8.276 1.00 96.12 165 ARG A CA 1
ATOM 1393 C C . ARG A 1 165 ? -5.800 12.345 8.678 1.00 96.12 165 ARG A C 1
ATOM 1395 O O . ARG A 1 165 ? -7.004 12.177 8.894 1.00 96.12 165 ARG A O 1
ATOM 1402 N N . PRO A 1 166 ? -5.217 13.554 8.734 1.00 96.94 166 PRO A N 1
ATOM 1403 C CA . PRO A 1 166 ? -5.974 14.759 9.052 1.00 96.94 166 PRO A CA 1
ATOM 1404 C C . PRO A 1 166 ? -7.111 15.002 8.054 1.00 96.94 166 PRO A C 1
ATOM 1406 O O . PRO A 1 166 ? -7.050 14.567 6.901 1.00 96.94 166 PRO A O 1
ATOM 1409 N N . GLU A 1 167 ? -8.155 15.692 8.500 1.00 96.56 167 GLU A N 1
ATOM 1410 C CA . GLU A 1 167 ? -9.289 16.047 7.648 1.00 96.56 167 GLU A CA 1
ATOM 1411 C C . GLU A 1 167 ? -8.841 16.920 6.470 1.00 96.56 167 GLU A C 1
ATOM 1413 O O . GLU A 1 167 ? -8.017 17.824 6.622 1.00 96.56 167 GLU A O 1
ATOM 1418 N N . GLY A 1 168 ? -9.326 16.599 5.270 1.00 94.31 168 GLY A N 1
ATOM 1419 C CA . GLY A 1 168 ? -8.945 17.297 4.045 1.00 94.31 168 GLY A CA 1
ATOM 1420 C C . GLY A 1 168 ? -7.531 16.987 3.537 1.00 94.31 168 GLY A C 1
ATOM 1421 O O . GLY A 1 168 ? -7.112 17.595 2.551 1.00 94.31 168 GLY A O 1
ATOM 1422 N N . TRP A 1 169 ? -6.803 16.030 4.138 1.00 94.38 169 TRP A N 1
ATOM 1423 C CA . TRP A 1 169 ? -5.487 15.575 3.661 1.00 94.38 169 TRP A CA 1
ATOM 1424 C C . TRP A 1 169 ? -5.523 14.203 2.953 1.00 94.38 169 TRP A C 1
ATOM 1426 O O . TRP A 1 169 ? -6.256 13.306 3.385 1.00 94.38 169 TRP A O 1
ATOM 1436 N N . PRO A 1 170 ? -4.738 13.987 1.874 1.00 93.94 170 PRO A N 1
ATOM 1437 C CA . PRO A 1 170 ? -3.753 14.898 1.265 1.00 93.94 170 PRO A CA 1
ATOM 1438 C C . PRO A 1 170 ? -4.359 16.164 0.636 1.00 93.94 170 PRO A C 1
ATOM 1440 O O . PRO A 1 170 ? -5.563 16.220 0.406 1.00 93.94 170 PRO A O 1
ATOM 1443 N N . GLN A 1 171 ? -3.524 17.179 0.363 1.00 91.38 171 GLN A N 1
ATOM 1444 C CA . GLN A 1 171 ? -3.983 18.471 -0.171 1.00 91.38 171 GLN A CA 1
ATOM 1445 C C . GLN A 1 171 ? -4.827 18.289 -1.446 1.00 91.38 171 GLN A C 1
ATOM 1447 O O . GLN A 1 171 ? -4.321 17.679 -2.392 1.00 91.38 171 GLN A O 1
ATOM 1452 N N . PRO A 1 172 ? -6.027 18.897 -1.541 1.00 93.00 172 PRO A N 1
ATOM 1453 C CA . PRO A 1 172 ? -6.926 18.736 -2.692 1.00 93.00 172 PRO A CA 1
ATOM 1454 C C . PRO A 1 172 ? -6.304 19.110 -4.044 1.00 93.00 172 PRO A C 1
ATOM 1456 O O . PRO A 1 172 ? -6.655 18.565 -5.085 1.00 93.00 172 PRO A O 1
ATOM 1459 N N . LYS A 1 173 ? -5.313 20.013 -4.048 1.00 93.94 173 LYS A N 1
ATOM 1460 C CA . LYS A 1 173 ? -4.552 20.360 -5.259 1.00 93.94 173 LYS A CA 1
ATOM 1461 C C . LYS A 1 173 ? -3.878 19.135 -5.896 1.00 93.94 173 LYS A C 1
ATOM 1463 O O . LYS A 1 173 ? -3.760 19.072 -7.119 1.00 93.94 173 LYS A O 1
ATOM 1468 N N . TYR A 1 174 ? -3.430 18.193 -5.065 1.00 93.69 174 TYR A N 1
ATOM 1469 C CA . TYR A 1 174 ? -2.676 17.001 -5.455 1.00 93.69 174 TYR A CA 1
ATOM 1470 C C . TYR A 1 174 ? -3.434 15.685 -5.179 1.00 93.69 174 TYR A C 1
ATOM 1472 O O . TYR A 1 174 ? -2.826 14.607 -5.222 1.00 93.69 174 TYR A O 1
ATOM 1480 N N . TRP A 1 175 ? -4.736 15.772 -4.879 1.00 95.44 175 TRP A N 1
ATOM 1481 C CA . TRP A 1 175 ? -5.564 14.635 -4.494 1.00 95.44 175 TRP A CA 1
ATOM 1482 C C . TRP A 1 175 ? -7.039 14.845 -4.858 1.00 95.44 175 TRP A C 1
ATOM 1484 O O . TRP A 1 175 ? -7.656 15.819 -4.439 1.00 95.44 175 TRP A O 1
ATOM 1494 N N . LYS A 1 176 ? -7.606 13.916 -5.632 1.00 95.88 176 LYS A N 1
ATOM 1495 C CA . LYS A 1 176 ? -8.953 13.981 -6.226 1.00 95.88 176 LYS A CA 1
ATOM 1496 C C . LYS A 1 176 ? -9.961 13.016 -5.593 1.00 95.88 176 LYS A C 1
ATOM 1498 O O . LYS A 1 176 ? -10.988 12.718 -6.197 1.00 95.88 176 LYS A O 1
ATOM 1503 N N . GLU A 1 177 ? -9.668 12.475 -4.416 1.00 95.62 177 GLU A N 1
ATOM 1504 C CA . GLU A 1 177 ? -10.646 11.658 -3.694 1.00 95.62 177 GLU A CA 1
ATOM 1505 C C . GLU A 1 177 ? -11.904 12.487 -3.363 1.00 95.62 177 GLU A C 1
ATOM 1507 O O . GLU A 1 177 ? -11.774 13.653 -2.978 1.00 95.62 177 GLU A O 1
ATOM 1512 N N . PRO A 1 178 ? -13.118 11.924 -3.506 1.00 94.69 178 PRO A N 1
ATOM 1513 C CA . PRO A 1 178 ? -14.346 12.624 -3.145 1.00 94.69 178 PRO A CA 1
ATOM 1514 C C . PRO A 1 178 ? -14.350 13.050 -1.671 1.00 94.69 178 PRO A C 1
ATOM 1516 O O . PRO A 1 178 ? -14.090 12.244 -0.781 1.00 94.69 178 PRO A O 1
ATOM 1519 N N . GLN A 1 179 ? -14.653 14.324 -1.422 1.00 94.31 179 GLN A N 1
ATOM 1520 C CA . GLN A 1 179 ? -14.804 14.872 -0.073 1.00 94.31 179 GLN A CA 1
ATOM 1521 C C . GLN A 1 179 ? -16.184 14.512 0.518 1.00 94.31 179 GLN A C 1
ATOM 1523 O O . GLN A 1 179 ? -17.150 14.394 -0.241 1.00 94.31 179 GLN A O 1
ATOM 1528 N N . PRO A 1 180 ? -16.306 14.389 1.854 1.00 95.25 180 PRO A N 1
ATOM 1529 C CA . PRO A 1 180 ? -15.252 14.627 2.838 1.00 95.25 180 PRO A CA 1
ATOM 1530 C C . PRO A 1 180 ? -14.343 13.402 3.049 1.00 95.25 180 PRO A C 1
ATOM 1532 O O . PRO A 1 180 ? -14.800 12.257 3.030 1.00 95.25 180 PRO A O 1
ATOM 1535 N N . TYR A 1 181 ? -13.046 13.635 3.271 1.00 95.38 181 TYR A N 1
ATOM 1536 C CA . TYR A 1 181 ? -12.075 12.576 3.549 1.00 95.38 181 TYR A CA 1
ATOM 1537 C C . TYR A 1 181 ? -11.081 12.931 4.663 1.00 95.38 181 TYR A C 1
ATOM 1539 O O . TYR A 1 181 ? -10.824 14.094 4.972 1.00 95.38 181 TYR A O 1
ATOM 1547 N N . GLY A 1 182 ? -10.474 11.897 5.252 1.00 95.62 182 GLY A N 1
ATOM 1548 C CA . GLY A 1 182 ? -9.625 12.053 6.436 1.00 95.62 182 GLY A CA 1
ATOM 1549 C C . GLY A 1 182 ? -10.433 12.313 7.706 1.00 95.62 182 GLY A C 1
ATOM 1550 O O . GLY A 1 182 ? -11.652 12.160 7.696 1.00 95.62 182 GLY A O 1
ATOM 1551 N N . GLY A 1 183 ? -9.752 12.617 8.811 1.00 95.69 183 GLY A N 1
ATOM 1552 C CA . GLY A 1 183 ? -10.377 12.868 10.111 1.00 95.69 183 GLY A CA 1
ATOM 1553 C C . GLY A 1 183 ? -11.355 11.758 10.499 1.00 95.69 183 GLY A C 1
ATOM 1554 O O . GLY A 1 183 ? -11.026 10.571 10.407 1.00 95.69 183 GLY A O 1
ATOM 1555 N N . GLU A 1 184 ? -12.580 12.147 10.852 1.00 97.00 184 GLU A N 1
ATOM 1556 C CA . GLU A 1 184 ? -13.662 11.225 11.210 1.00 97.00 184 GLU A CA 1
ATOM 1557 C C . GLU A 1 184 ? -14.179 10.358 10.046 1.00 97.00 184 GLU A C 1
ATOM 1559 O O . GLU A 1 184 ? -14.732 9.272 10.244 1.00 97.00 184 GLU A O 1
ATOM 1564 N N . HIS A 1 185 ? -13.946 10.789 8.805 1.00 96.62 185 HIS A N 1
ATOM 1565 C CA . HIS A 1 185 ? -14.347 10.058 7.605 1.00 96.62 185 HIS A CA 1
ATOM 1566 C C . HIS A 1 185 ? -13.337 8.969 7.213 1.00 96.62 185 HIS A C 1
ATOM 1568 O O . HIS A 1 185 ? -13.678 8.063 6.441 1.00 96.62 185 HIS A O 1
ATOM 1574 N N . SER A 1 186 ? -12.118 9.016 7.768 1.00 96.94 186 SER A N 1
ATOM 1575 C CA . SER A 1 186 ? -11.066 8.018 7.560 1.00 96.94 186 SER A CA 1
ATOM 1576 C C . SER A 1 186 ? -11.485 6.629 8.048 1.00 96.94 186 SER A C 1
ATOM 1578 O O . SER A 1 186 ? -12.054 6.479 9.129 1.00 96.94 186 SER A O 1
ATOM 1580 N N . ILE A 1 187 ? -11.124 5.583 7.295 1.00 96.75 187 ILE A N 1
ATOM 1581 C CA . ILE A 1 187 ? -11.333 4.195 7.733 1.00 96.75 187 ILE A CA 1
ATOM 1582 C C . ILE A 1 187 ? -10.610 3.899 9.051 1.00 96.75 187 ILE A C 1
ATOM 1584 O O . ILE A 1 187 ? -11.167 3.223 9.906 1.00 96.75 187 ILE A O 1
ATOM 1588 N N . VAL A 1 188 ? -9.423 4.479 9.261 1.00 97.69 188 VAL A N 1
ATOM 1589 C CA . VAL A 1 188 ? -8.650 4.327 10.504 1.00 97.69 188 VAL A CA 1
ATOM 1590 C C . VAL A 1 188 ? -9.447 4.838 11.706 1.00 97.69 188 VAL A C 1
ATOM 1592 O O . VAL A 1 188 ? -9.573 4.132 12.701 1.00 97.69 188 VAL A O 1
ATOM 1595 N N . TYR A 1 189 ? -10.060 6.020 11.587 1.00 97.88 189 TYR A N 1
ATOM 1596 C CA . TYR A 1 189 ? -10.889 6.586 12.652 1.00 97.88 189 TYR A CA 1
ATOM 1597 C C . TYR A 1 189 ? -12.116 5.711 12.928 1.00 97.88 189 TYR A C 1
ATOM 1599 O O . TYR A 1 189 ? -12.434 5.419 14.080 1.00 97.88 189 TYR A O 1
ATOM 1607 N N . LYS A 1 190 ? -12.787 5.241 11.869 1.00 97.75 190 LYS A N 1
ATOM 1608 C CA . LYS A 1 190 ? -13.962 4.363 11.982 1.00 97.75 190 LYS A CA 1
ATOM 1609 C C . LYS A 1 190 ? -13.624 3.041 12.675 1.00 97.75 190 LYS A C 1
ATOM 1611 O O . LYS A 1 190 ? -14.396 2.595 13.521 1.00 97.75 190 LYS A O 1
ATOM 1616 N N . LEU A 1 191 ? -12.472 2.447 12.359 1.00 97.38 191 LEU A N 1
ATOM 1617 C CA . LEU A 1 191 ? -11.976 1.240 13.025 1.00 97.38 191 LEU A CA 1
ATOM 1618 C C . LEU A 1 191 ? -11.689 1.503 14.506 1.00 97.38 191 LEU A C 1
ATOM 1620 O O . LEU A 1 191 ? -12.159 0.758 15.358 1.00 97.38 191 LEU A O 1
ATOM 1624 N N . GLN A 1 192 ? -11.003 2.600 14.831 1.00 97.19 192 GLN A N 1
ATOM 1625 C CA . GLN A 1 192 ? -10.696 2.973 16.217 1.00 97.19 192 GLN A CA 1
ATOM 1626 C C . GLN A 1 192 ? -11.949 3.250 17.051 1.00 97.19 192 GLN A C 1
ATOM 1628 O O . GLN A 1 192 ? -12.040 2.809 18.195 1.00 97.19 192 GLN A O 1
ATOM 1633 N N . ARG A 1 193 ? -12.958 3.911 16.472 1.00 97.62 193 ARG A N 1
ATOM 1634 C CA . ARG A 1 193 ? -14.264 4.136 17.116 1.00 97.62 193 ARG A CA 1
ATOM 1635 C C . ARG A 1 193 ? -14.974 2.834 17.477 1.00 97.62 193 ARG A C 1
ATOM 1637 O O . ARG A 1 193 ? -15.658 2.791 18.493 1.00 97.62 193 ARG A O 1
ATOM 1644 N N . LYS A 1 194 ? -14.798 1.795 16.659 1.00 96.94 194 LYS A N 1
ATOM 1645 C CA . LYS A 1 194 ? -15.367 0.458 16.863 1.00 96.94 194 LYS A CA 1
ATOM 1646 C C . LYS A 1 194 ? -14.388 -0.535 17.487 1.00 96.94 194 LYS A C 1
ATOM 1648 O O . LYS A 1 194 ? -14.674 -1.727 17.498 1.00 96.94 194 LYS A O 1
ATOM 1653 N N . ARG A 1 195 ? -13.250 -0.073 18.024 1.00 94.88 195 ARG A N 1
ATOM 1654 C CA . ARG A 1 195 ? -12.178 -0.943 18.538 1.00 94.88 195 ARG A CA 1
ATOM 1655 C C . ARG A 1 195 ? -12.717 -2.029 19.464 1.00 94.88 195 ARG A C 1
ATOM 1657 O O . ARG A 1 195 ? -12.390 -3.188 19.263 1.00 94.88 195 ARG A O 1
ATOM 1664 N N . LYS A 1 196 ? -13.535 -1.660 20.455 1.00 94.12 196 LYS A N 1
ATOM 1665 C CA . LYS A 1 196 ? -14.052 -2.604 21.455 1.00 94.12 196 LYS A CA 1
ATOM 1666 C C . LYS A 1 196 ? -14.867 -3.732 20.809 1.00 94.12 196 LYS A C 1
ATOM 1668 O O . LYS A 1 196 ? -14.557 -4.891 21.034 1.00 94.12 196 LYS A O 1
ATOM 1673 N N . GLU A 1 197 ? -15.827 -3.382 19.950 1.00 96.25 197 GLU A N 1
ATOM 1674 C CA . GLU A 1 197 ? -16.642 -4.350 19.194 1.00 96.25 197 GLU A CA 1
ATOM 1675 C C . GLU A 1 197 ? -15.763 -5.269 18.331 1.00 96.25 197 GLU A C 1
ATOM 1677 O O . GLU A 1 197 ? -15.974 -6.475 18.276 1.00 96.25 197 GLU A O 1
ATOM 1682 N N . ILE A 1 198 ? -14.750 -4.704 17.664 1.00 95.25 198 ILE A N 1
ATOM 1683 C CA . ILE A 1 198 ? -13.838 -5.469 16.806 1.00 95.25 198 ILE A CA 1
ATOM 1684 C C . ILE A 1 198 ? -12.991 -6.440 17.636 1.00 95.25 198 ILE A C 1
ATOM 1686 O O . ILE A 1 198 ? -12.852 -7.594 17.243 1.00 95.25 198 ILE A O 1
ATOM 1690 N N . LEU A 1 199 ? -12.444 -5.995 18.771 1.00 93.56 199 LEU A N 1
ATOM 1691 C CA . LEU A 1 199 ? -11.630 -6.829 19.660 1.00 93.56 199 LEU A CA 1
ATOM 1692 C C . LEU A 1 199 ? -12.437 -7.987 20.262 1.00 93.56 199 LEU A C 1
ATOM 1694 O O . LEU A 1 199 ? -11.951 -9.118 20.282 1.00 93.56 199 LEU A O 1
ATOM 1698 N N . GLU A 1 200 ? -13.685 -7.728 20.662 1.00 94.12 200 GLU A N 1
ATOM 1699 C CA . GLU A 1 200 ? -14.622 -8.762 21.120 1.00 94.12 200 GLU A C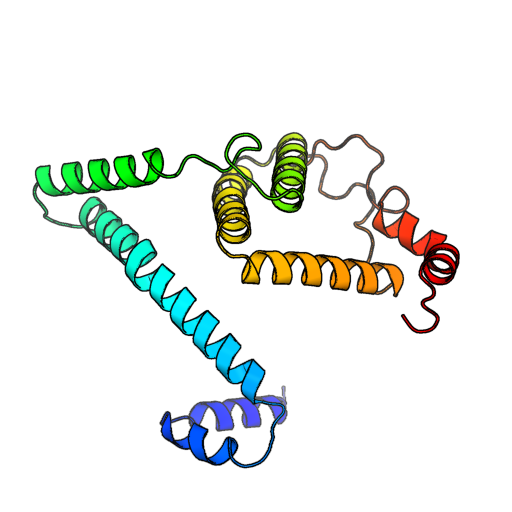A 1
ATOM 1700 C C . GLU A 1 200 ? -14.891 -9.807 20.023 1.00 94.12 200 GLU A C 1
ATOM 1702 O O . GLU A 1 200 ? -14.877 -11.006 20.299 1.00 9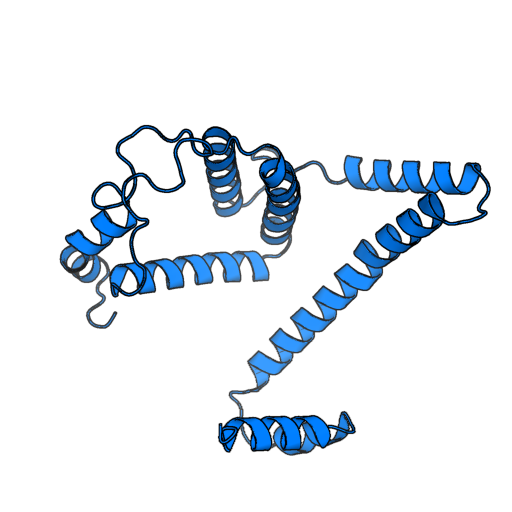4.12 200 GLU A O 1
ATOM 1707 N N . LEU A 1 201 ? -15.070 -9.377 18.767 1.00 94.56 201 LEU A N 1
ATOM 1708 C CA . LEU A 1 201 ? -15.325 -10.278 17.635 1.00 94.56 201 LEU A CA 1
ATOM 1709 C C . LEU A 1 201 ? -14.135 -11.174 17.278 1.00 94.56 201 LEU A C 1
ATOM 1711 O O . LEU A 1 201 ? -14.336 -12.324 16.893 1.00 94.56 201 LEU A O 1
ATOM 1715 N N . ILE A 1 202 ? -12.908 -10.659 17.372 1.00 93.00 202 ILE A N 1
ATOM 1716 C CA . ILE A 1 202 ? -11.699 -11.424 17.021 1.00 93.00 202 ILE A CA 1
ATOM 1717 C C . ILE A 1 202 ? -11.155 -12.255 18.193 1.00 93.00 202 ILE A C 1
ATOM 1719 O O . ILE A 1 202 ? -10.127 -12.912 18.041 1.00 93.00 202 ILE A O 1
ATOM 1723 N N . GLY A 1 203 ? -11.819 -12.233 19.356 1.00 88.44 203 GLY A N 1
ATOM 1724 C CA . GLY A 1 203 ? -11.386 -12.957 20.555 1.00 88.44 203 GLY A CA 1
ATOM 1725 C C . GLY A 1 203 ? -10.089 -12.420 21.170 1.00 88.44 203 GLY A C 1
ATOM 1726 O O . GLY A 1 203 ? -9.400 -13.145 21.885 1.00 88.44 203 GLY A O 1
ATOM 1727 N N . GLY A 1 204 ? -9.726 -11.169 20.874 1.00 74.06 204 GLY A N 1
ATOM 1728 C CA . GLY A 1 204 ? -8.491 -10.545 21.337 1.00 74.06 204 GLY A CA 1
ATOM 1729 C C . GLY A 1 204 ? -8.724 -9.729 22.601 1.00 74.06 204 GLY A C 1
ATOM 1730 O O . GLY A 1 204 ? -9.092 -8.562 22.507 1.00 74.06 204 GLY A O 1
ATOM 1731 N N . ASN A 1 205 ? -8.471 -10.313 23.775 1.00 60.81 205 ASN A N 1
ATOM 1732 C CA . ASN A 1 205 ? -8.439 -9.550 25.031 1.00 60.81 205 ASN A CA 1
ATOM 1733 C C . ASN A 1 205 ? -7.131 -8.747 25.208 1.00 60.81 205 ASN A C 1
ATOM 1735 O O . ASN A 1 205 ? -7.103 -7.829 26.023 1.00 60.81 205 ASN A O 1
ATOM 1739 N N . ASP A 1 206 ? -6.090 -9.044 24.415 1.00 56.69 206 ASP A N 1
ATOM 1740 C CA . ASP A 1 206 ? -4.707 -8.607 24.671 1.00 56.69 206 ASP A CA 1
ATOM 1741 C C . ASP A 1 206 ? -4.030 -7.871 23.483 1.00 56.69 206 ASP A C 1
ATOM 1743 O O . ASP A 1 206 ? -2.861 -8.121 23.184 1.00 56.69 206 ASP A O 1
ATOM 1747 N N . VAL A 1 207 ? -4.739 -6.965 22.785 1.00 56.31 207 VAL A N 1
ATOM 1748 C CA . VAL A 1 207 ? -4.147 -6.062 21.756 1.00 56.31 207 VAL A CA 1
ATOM 1749 C C . VAL A 1 207 ? -4.102 -4.601 22.205 1.00 56.31 207 VAL A C 1
ATOM 1751 O O . VAL A 1 207 ? -5.176 -4.027 22.524 1.00 56.31 207 VAL A O 1
#

Secondary structure (DSSP, 8-state):
-PPPHHHHHHHHHHHS---GGGGGGGSSS-TTSHHHHHHHHHHHHHHHHIIIIIIHHHHHHHHHHHH----HHHHHHHHHHHHHHHHHSPPP-TTT---HHHHHHHHHHHHHHHHB--HHHHHHHHHHHHHHHHHHHH-HHHHHHHHHHHHHHHHHHHTT-SPPPPTT-S-GGGB-PPSS-SGGGSHHHHHHHTHHHHHHHTT-S--

Sequence (207 aa):
MAETPLLDKIKERMSNFKDISDFEDLYSESPKIHTNSIIHQMLVVHRNYVIEHIKLPIRHHLYTIAFGVCSWWVKLKCLLDLFRIIKKYPNPTKENTRYRNTHVTIDIVGRFNNFHNNTARDKLFNAAYPLITDEFEHDGYYAALRDWWVEEIIKEILAGRWLPRPEGWPQPKYWKEPQPYGGEHSIVYKLQRKRKEILELIGGNDV

Foldseek 3Di:
DDDDPVVVVVVVVVVPPDDPVVVVVVPDDDPVCVVVVVVVVVCVVVVVCCVPVPVVLLVVLVCCLPPNPDDVVSVVVSVVVVVVVPVVDDQDDPVPFDDPVLNVLVVVLVVVLVFFDDPVVSVVSVVVSSVLSVCLRPDVVSVVVVVVVVVVVLVCLLVVNDAWAAFCPPPNVGTRPDDGDIDCNGPSNVCNVCSVVVCVVVVHPDD

Radius of gyration: 23.8 Å; chains: 1; bounding box: 55×42×59 Å